Protein AF-A0A8J8AQ14-F1 (afdb_monomer_lite)

pLDDT: mean 89.47, std 11.89, range [45.12, 98.75]

Structure (mmCIF, N/CA/C/O backbone):
data_AF-A0A8J8AQ14-F1
#
_entry.id   AF-A0A8J8AQ14-F1
#
loop_
_atom_site.group_PDB
_atom_site.id
_atom_site.type_symbol
_atom_site.label_atom_id
_atom_site.label_alt_id
_atom_site.label_comp_id
_atom_site.label_asym_id
_atom_site.label_entity_id
_atom_site.label_seq_id
_atom_site.pdbx_PDB_ins_code
_atom_site.Cartn_x
_atom_site.Cartn_y
_atom_site.Cartn_z
_atom_site.occupancy
_atom_site.B_iso_or_equiv
_atom_site.auth_seq_id
_atom_site.auth_comp_id
_atom_site.auth_asym_id
_atom_site.auth_atom_id
_atom_site.pdbx_PDB_model_num
ATOM 1 N N . MET A 1 1 ? -16.140 -6.101 36.632 1.00 45.12 1 MET A N 1
ATOM 2 C CA . MET A 1 1 ? -16.481 -5.949 35.201 1.00 45.12 1 MET A CA 1
ATOM 3 C C . MET A 1 1 ? -15.701 -4.763 34.671 1.00 45.12 1 MET A C 1
ATOM 5 O O . MET A 1 1 ? -15.797 -3.700 35.261 1.00 45.12 1 MET A O 1
ATOM 9 N N . SER A 1 2 ? -14.885 -4.950 33.636 1.00 51.09 2 SER A N 1
ATOM 10 C CA . SER A 1 2 ? -14.209 -3.845 32.947 1.00 51.09 2 SER A CA 1
ATOM 11 C C . SER A 1 2 ? -15.046 -3.469 31.730 1.00 51.09 2 SER A C 1
ATOM 13 O O . SER A 1 2 ? -15.459 -4.352 30.987 1.00 51.09 2 SER A O 1
ATOM 15 N N . ILE A 1 3 ? -15.298 -2.176 31.529 1.00 56.84 3 ILE A N 1
ATOM 16 C CA . ILE A 1 3 ? -16.004 -1.669 30.340 1.00 56.84 3 ILE A CA 1
ATOM 17 C C . ILE A 1 3 ? -15.133 -1.810 29.082 1.00 56.84 3 ILE A C 1
ATOM 19 O O . ILE A 1 3 ? -15.653 -1.772 27.972 1.00 56.84 3 ILE A O 1
ATOM 23 N N . GLY A 1 4 ? -13.814 -1.971 29.235 1.00 58.41 4 GLY A N 1
ATOM 24 C CA . GLY A 1 4 ? -12.870 -1.989 28.116 1.00 58.41 4 GLY A CA 1
ATOM 25 C C . GLY A 1 4 ? -12.653 -0.625 27.452 1.00 58.41 4 GLY A C 1
ATOM 26 O O . GLY A 1 4 ? -11.862 -0.542 26.527 1.00 58.41 4 GLY A O 1
ATOM 27 N N . VAL A 1 5 ? -13.304 0.444 27.924 1.00 58.44 5 VAL A N 1
ATOM 28 C CA . VAL A 1 5 ? -13.091 1.820 27.445 1.00 58.44 5 VAL A CA 1
ATOM 29 C C . VAL A 1 5 ? -11.833 2.394 28.080 1.00 58.44 5 VAL A C 1
ATOM 31 O O . VAL A 1 5 ? -11.725 2.469 29.300 1.00 58.44 5 VAL A O 1
ATOM 34 N N . HIS A 1 6 ? -10.890 2.850 27.272 1.00 65.31 6 HIS A N 1
ATOM 35 C CA . HIS A 1 6 ? -9.711 3.557 27.746 1.00 65.31 6 HIS A CA 1
ATOM 36 C C . HIS A 1 6 ? -9.982 5.057 27.698 1.00 65.31 6 HIS A C 1
ATOM 38 O O . HIS A 1 6 ? -10.139 5.630 26.624 1.00 65.31 6 HIS A O 1
ATOM 44 N N . ILE A 1 7 ? -10.019 5.721 28.853 1.00 59.62 7 ILE A N 1
ATOM 45 C CA . ILE A 1 7 ? -10.000 7.186 28.869 1.00 59.62 7 ILE A CA 1
ATOM 46 C C . ILE A 1 7 ? -8.601 7.601 28.415 1.00 59.62 7 ILE A C 1
ATOM 48 O O . ILE A 1 7 ? -7.623 7.419 29.145 1.00 59.62 7 ILE A O 1
ATOM 52 N N . LEU A 1 8 ? -8.496 8.120 27.193 1.00 57.53 8 LEU A N 1
ATOM 53 C CA . LEU A 1 8 ? -7.252 8.693 26.709 1.00 57.53 8 LEU A CA 1
ATOM 54 C C . LEU A 1 8 ? -7.074 9.997 27.478 1.00 57.53 8 LEU A C 1
ATOM 56 O O . LEU A 1 8 ? -7.880 10.915 27.383 1.00 57.53 8 LEU A O 1
ATOM 60 N N . SER A 1 9 ? -6.028 10.076 28.291 1.00 53.56 9 SER A N 1
ATOM 61 C CA . SER A 1 9 ? -5.809 11.137 29.281 1.00 53.56 9 SER A CA 1
ATOM 62 C C . SER A 1 9 ? -5.614 12.550 28.705 1.00 53.56 9 SER A C 1
ATOM 64 O O . SER A 1 9 ? -5.179 13.446 29.426 1.00 53.56 9 SER A O 1
ATOM 66 N N . LYS A 1 10 ? -5.904 12.777 27.419 1.00 56.78 10 LYS A N 1
ATOM 67 C CA . LYS A 1 10 ? -5.762 14.070 26.761 1.00 56.78 10 LYS A CA 1
ATOM 68 C C . LYS A 1 10 ? -7.047 14.880 26.925 1.00 56.78 10 LYS A C 1
ATOM 70 O O . LYS A 1 10 ? -8.073 14.604 26.311 1.00 56.78 10 LYS A O 1
ATOM 75 N N . GLN A 1 11 ? -6.961 15.872 27.800 1.00 67.12 11 GLN A N 1
ATOM 76 C CA . GLN A 1 11 ? -7.970 16.905 27.980 1.00 67.12 11 GLN A CA 1
ATOM 77 C C . GLN A 1 11 ? -8.046 17.773 26.713 1.00 67.12 11 GLN A C 1
ATOM 79 O O . GLN A 1 11 ? -7.008 18.211 26.215 1.00 67.12 11 GLN A O 1
ATOM 84 N N . ILE A 1 12 ? -9.253 17.988 26.180 1.00 73.94 12 ILE A N 1
ATOM 85 C CA . ILE A 1 12 ? -9.471 18.840 24.996 1.00 73.94 12 ILE A CA 1
ATOM 86 C C . ILE A 1 12 ? -9.561 20.305 25.435 1.00 73.94 12 ILE A C 1
ATOM 88 O O . ILE A 1 12 ? -8.955 21.182 24.826 1.00 73.94 12 ILE A O 1
ATOM 92 N N . ASN A 1 13 ? -10.287 20.556 26.524 1.00 75.88 13 ASN A N 1
ATOM 93 C CA . ASN A 1 13 ? -10.450 21.854 27.179 1.00 75.88 13 ASN A CA 1
ATOM 94 C C . ASN A 1 13 ? -10.869 21.645 28.650 1.00 75.88 13 ASN A C 1
ATOM 96 O O . ASN A 1 13 ? -10.884 20.516 29.138 1.00 75.88 13 ASN A O 1
ATOM 100 N N . GLU A 1 14 ? -11.196 22.709 29.390 1.00 72.69 14 GLU A N 1
ATOM 101 C CA . GLU A 1 14 ? -11.469 22.641 30.838 1.00 72.69 14 GLU A CA 1
ATOM 102 C C . GLU A 1 14 ? -12.525 21.598 31.258 1.00 72.69 14 GLU A C 1
ATOM 104 O O . GLU A 1 14 ? -12.417 21.061 32.362 1.00 72.69 14 GLU A O 1
ATOM 109 N N . ASN A 1 15 ? -13.485 21.252 30.389 1.00 81.88 15 ASN A N 1
ATOM 110 C CA . ASN A 1 15 ? -14.617 20.387 30.740 1.00 81.88 15 ASN A CA 1
ATOM 111 C C . ASN A 1 15 ? -14.756 19.107 29.902 1.00 81.88 15 ASN A C 1
ATOM 113 O O . ASN A 1 15 ? -15.567 18.257 30.274 1.00 81.88 15 ASN A O 1
ATOM 117 N N . GLU A 1 16 ? -13.972 18.942 28.835 1.00 87.44 16 GLU A N 1
ATOM 118 C CA . GLU A 1 16 ? -14.091 17.824 27.893 1.00 87.44 16 GLU A CA 1
ATOM 119 C C . GLU A 1 16 ? -12.837 16.943 27.849 1.00 87.44 16 GLU A C 1
ATOM 121 O O . GLU A 1 16 ? -11.689 17.407 27.841 1.00 87.44 16 GLU A O 1
ATOM 126 N N . TYR A 1 17 ? -13.073 15.638 27.766 1.00 87.31 17 TYR A N 1
ATOM 127 C CA . TYR A 1 17 ? -12.063 14.591 27.728 1.00 87.31 17 TYR A CA 1
ATOM 128 C C . TYR A 1 17 ? -12.336 13.628 26.576 1.00 87.31 17 TYR A C 1
ATOM 130 O O . TYR A 1 17 ? -13.480 13.438 26.169 1.00 87.31 17 TYR A O 1
ATOM 138 N N . ILE A 1 18 ? -11.280 12.979 26.087 1.00 85.94 18 ILE A N 1
ATOM 139 C CA . ILE A 1 18 ? -11.393 11.928 25.076 1.00 85.94 18 ILE A CA 1
ATOM 140 C C . ILE A 1 18 ? -11.438 10.564 25.765 1.00 85.94 18 ILE A C 1
ATOM 142 O O . ILE A 1 18 ? -10.547 10.212 26.537 1.00 85.94 18 ILE A O 1
ATOM 146 N N . ALA A 1 19 ? -12.439 9.753 25.446 1.00 86.12 19 ALA A N 1
ATOM 147 C CA . ALA A 1 19 ? -12.439 8.329 25.753 1.00 86.12 19 ALA A CA 1
ATOM 148 C C . ALA A 1 19 ? -12.430 7.513 24.460 1.00 86.12 19 ALA A C 1
ATOM 150 O O . ALA A 1 19 ? -13.034 7.891 23.463 1.00 86.12 19 ALA A O 1
ATOM 151 N N . PHE A 1 20 ? -11.713 6.399 24.467 1.00 84.88 20 PHE A N 1
ATOM 152 C CA . PHE A 1 20 ? -11.573 5.509 23.328 1.00 84.88 20 PHE A CA 1
ATOM 153 C C . PHE A 1 20 ? -12.047 4.115 23.706 1.00 84.88 20 PHE A C 1
ATOM 155 O O . PHE A 1 20 ? -11.537 3.505 24.647 1.00 84.88 20 PHE A O 1
ATOM 162 N N . ASP A 1 21 ? -13.017 3.602 22.959 1.00 84.56 21 ASP A N 1
ATOM 163 C CA . ASP A 1 21 ? -13.415 2.207 23.046 1.00 84.56 21 ASP A CA 1
ATOM 164 C C . ASP A 1 21 ? -12.693 1.395 21.959 1.00 84.56 21 ASP A C 1
ATOM 166 O O . ASP A 1 21 ? -13.053 1.496 20.784 1.00 84.56 21 ASP A O 1
ATOM 170 N N . PRO A 1 22 ? -11.702 0.558 22.311 1.00 77.62 22 PRO A N 1
ATOM 171 C CA . PRO A 1 22 ? -10.935 -0.219 21.343 1.00 77.62 22 PRO A CA 1
ATOM 172 C C . PRO A 1 22 ? -11.797 -1.257 20.622 1.00 77.62 22 PRO A C 1
ATOM 174 O O . PRO A 1 22 ? -11.471 -1.647 19.505 1.00 77.62 22 PRO A O 1
ATOM 177 N N . MET A 1 23 ? -12.902 -1.693 21.235 1.00 78.31 23 MET A N 1
ATOM 178 C CA . MET A 1 23 ? -13.769 -2.722 20.664 1.00 78.31 23 MET A CA 1
ATOM 179 C C . MET A 1 23 ? -14.648 -2.184 19.546 1.00 78.31 23 MET A C 1
ATOM 181 O O . MET A 1 23 ? -14.767 -2.826 18.507 1.00 78.31 23 MET A O 1
ATOM 185 N N . SER A 1 24 ? -15.210 -0.990 19.721 1.00 80.69 24 SER A N 1
ATOM 186 C CA . SER A 1 24 ? -15.939 -0.315 18.648 1.00 80.69 24 SER A CA 1
ATOM 187 C C . SER A 1 24 ? -15.066 0.585 17.769 1.00 80.69 24 SER A C 1
ATOM 189 O O . SER A 1 24 ? -15.575 1.184 16.826 1.00 80.69 24 SER A O 1
ATOM 191 N N . LYS A 1 25 ? -13.776 0.752 18.094 1.00 81.00 25 LYS A N 1
ATOM 192 C CA . LYS A 1 25 ? -12.899 1.794 17.524 1.00 81.00 25 LYS A CA 1
ATOM 193 C C . LYS A 1 25 ? -13.506 3.207 17.644 1.00 81.00 25 LYS A C 1
ATOM 195 O O . LYS A 1 25 ? -13.159 4.099 16.873 1.00 81.00 25 LYS A O 1
ATOM 200 N N . THR A 1 26 ? -14.413 3.417 18.601 1.00 83.00 26 THR A N 1
ATOM 201 C CA . THR A 1 26 ? -15.144 4.679 18.762 1.00 83.00 26 THR A CA 1
ATOM 202 C C . THR A 1 26 ? -14.370 5.633 19.654 1.00 83.00 26 THR A C 1
ATOM 204 O O . THR A 1 26 ? -13.883 5.258 20.722 1.00 83.00 26 THR A O 1
ATOM 207 N N . VAL A 1 27 ? -14.307 6.891 19.224 1.00 86.62 27 VAL A N 1
ATOM 208 C CA . VAL A 1 27 ? -13.841 8.009 20.041 1.00 86.62 27 VAL A CA 1
ATOM 209 C C . VAL A 1 27 ? -15.061 8.741 20.594 1.00 86.62 27 VAL A C 1
ATOM 211 O O . VAL A 1 27 ? -15.941 9.154 19.843 1.00 86.62 27 VAL A O 1
ATOM 214 N N . LEU A 1 28 ? -15.104 8.887 21.912 1.00 87.06 28 LEU A N 1
ATOM 215 C CA . LEU A 1 28 ? -16.110 9.625 22.660 1.00 87.06 28 LEU A CA 1
ATOM 216 C C . LEU A 1 28 ? -15.500 10.936 23.154 1.00 87.06 28 LEU A C 1
ATOM 218 O O . LEU A 1 28 ? -14.390 10.943 23.692 1.00 87.06 28 LEU A O 1
ATOM 222 N N . ILE A 1 29 ? -16.256 12.021 23.033 1.00 89.00 29 ILE A N 1
ATOM 223 C CA . ILE A 1 29 ? -16.007 13.243 23.797 1.00 89.00 29 ILE A CA 1
ATOM 224 C C . ILE A 1 29 ? -16.923 13.169 25.012 1.00 89.00 29 ILE A C 1
ATOM 226 O O . ILE A 1 29 ? -18.137 13.079 24.855 1.00 89.00 29 ILE A O 1
ATOM 230 N N . ILE A 1 30 ? -16.332 13.151 26.203 1.00 89.69 30 ILE A N 1
ATOM 231 C CA . ILE A 1 30 ? -17.052 13.024 27.470 1.00 89.69 30 ILE A CA 1
ATOM 232 C C . ILE A 1 30 ? -16.777 14.226 28.363 1.00 89.69 30 ILE A C 1
ATOM 234 O O . ILE A 1 30 ? -15.677 14.786 28.365 1.00 89.69 30 ILE A O 1
ATOM 238 N N . ASN A 1 31 ? -17.755 14.605 29.172 1.00 91.44 31 ASN A N 1
ATOM 239 C CA . ASN A 1 31 ? -17.593 15.665 30.155 1.00 91.44 31 ASN A CA 1
ATOM 240 C C . ASN A 1 31 ? -16.921 15.155 31.448 1.00 91.44 31 ASN A C 1
ATOM 242 O O . ASN A 1 31 ? -16.684 13.961 31.660 1.00 91.44 31 ASN A O 1
ATOM 246 N N . ARG A 1 32 ? -16.613 16.081 32.363 1.00 89.19 32 ARG A N 1
ATOM 247 C CA . ARG A 1 32 ? -15.989 15.764 33.660 1.00 89.19 32 ARG A CA 1
ATOM 248 C C . ARG A 1 32 ? -16.808 14.802 34.529 1.00 89.19 32 ARG A C 1
ATOM 250 O O . ARG A 1 32 ? -16.219 13.997 35.252 1.00 89.19 32 ARG A O 1
ATOM 257 N N . GLN A 1 33 ? -18.136 14.890 34.495 1.00 91.31 33 GLN A N 1
ATOM 258 C CA . GLN A 1 33 ? -19.009 14.012 35.274 1.00 91.31 33 GLN A CA 1
ATOM 259 C C . GLN A 1 33 ? -18.946 12.580 34.735 1.00 91.31 33 GLN A C 1
ATOM 261 O O . GLN A 1 33 ? -18.684 11.654 35.499 1.00 91.31 33 GLN A O 1
ATOM 266 N N . GLU A 1 34 ? -19.098 12.408 33.426 1.00 91.50 34 GLU A N 1
ATOM 267 C CA . GLU A 1 34 ? -19.013 11.117 32.737 1.00 91.50 34 GLU A CA 1
ATOM 268 C C . GLU A 1 34 ? -17.647 10.461 32.946 1.00 91.50 34 GLU A C 1
ATOM 270 O O . GLU A 1 34 ? -17.574 9.284 33.301 1.00 91.50 34 GLU A O 1
ATOM 275 N N . LYS A 1 35 ? -16.560 11.239 32.846 1.00 89.81 35 LYS A N 1
ATOM 276 C CA . LYS A 1 35 ? -15.205 10.772 33.166 1.00 89.81 35 LYS A CA 1
ATOM 277 C C . LYS A 1 35 ? -15.127 10.179 34.573 1.00 89.81 35 LYS A C 1
ATOM 279 O O . LYS A 1 35 ? -14.656 9.056 34.743 1.00 89.81 35 LYS A O 1
ATOM 284 N N . ASN A 1 36 ? -15.597 10.915 35.582 1.00 90.38 36 ASN A N 1
ATOM 285 C CA . ASN A 1 36 ? -15.557 10.459 36.972 1.00 90.38 36 ASN A CA 1
ATOM 286 C C . ASN A 1 36 ? -16.379 9.178 37.177 1.00 90.38 36 ASN A C 1
ATOM 288 O O . ASN A 1 36 ? -15.960 8.296 37.926 1.00 90.38 36 ASN A O 1
ATOM 292 N N . ILE A 1 37 ? -17.534 9.067 36.515 1.00 92.38 37 ILE A N 1
ATOM 293 C CA . ILE A 1 37 ? -18.401 7.885 36.582 1.00 92.38 37 ILE A CA 1
ATOM 294 C C . ILE A 1 37 ? -17.695 6.666 35.977 1.00 92.38 37 ILE A C 1
ATOM 296 O O . ILE A 1 37 ? -17.640 5.615 36.619 1.00 92.38 37 ILE A O 1
ATOM 300 N N . ILE A 1 38 ? -17.102 6.809 34.786 1.00 88.88 38 ILE A N 1
ATOM 301 C CA . ILE A 1 38 ? -16.351 5.733 34.124 1.00 88.88 38 ILE A CA 1
ATOM 302 C C . ILE A 1 38 ? -15.169 5.294 34.999 1.00 88.88 38 ILE A C 1
ATOM 304 O O . ILE A 1 38 ? -14.992 4.097 35.231 1.00 88.88 38 ILE A O 1
ATOM 308 N N . GLU A 1 39 ? -14.391 6.232 35.549 1.00 88.81 39 GLU A N 1
ATOM 309 C CA . GLU A 1 39 ? -13.260 5.906 36.427 1.00 88.81 39 GLU A CA 1
ATOM 310 C C . GLU A 1 39 ? -13.696 5.184 37.708 1.00 88.81 39 GLU A C 1
ATOM 312 O O . GLU A 1 39 ? -13.049 4.216 38.118 1.00 88.81 39 GLU A O 1
ATOM 317 N N . LYS A 1 40 ? -14.785 5.632 38.349 1.00 91.00 40 LYS A N 1
ATOM 318 C CA . LYS A 1 40 ? -15.358 4.957 39.522 1.00 91.00 40 LYS A CA 1
ATOM 319 C C . LYS A 1 40 ? -15.743 3.523 39.180 1.00 91.00 40 LYS A C 1
ATOM 321 O O . LYS A 1 40 ? -15.334 2.609 39.894 1.00 91.00 40 LYS A O 1
ATOM 326 N N . PHE A 1 41 ? -16.463 3.321 38.077 1.00 88.19 41 PHE A N 1
ATOM 327 C CA . PHE A 1 41 ? -16.878 1.991 37.641 1.00 88.19 41 PHE A CA 1
ATOM 328 C C . PHE A 1 41 ? -15.678 1.071 37.386 1.00 88.19 41 PHE A C 1
ATOM 330 O O . PHE A 1 41 ? -15.647 -0.059 37.871 1.00 88.19 41 PHE A O 1
ATOM 337 N N . GLN A 1 42 ? -14.657 1.562 36.678 1.00 84.31 42 GLN A N 1
ATOM 338 C CA . GLN A 1 42 ? -13.440 0.800 36.378 1.00 84.31 42 GLN A CA 1
ATOM 339 C C . GLN A 1 42 ? -12.651 0.415 37.632 1.00 84.31 42 GLN A C 1
ATOM 341 O O . GLN A 1 42 ? -12.077 -0.671 37.685 1.00 84.31 42 GLN A O 1
ATOM 346 N N . LYS A 1 43 ? -12.656 1.279 38.652 1.00 87.88 43 LYS A N 1
ATOM 347 C CA . LYS A 1 43 ? -12.047 1.027 39.967 1.00 87.88 43 LYS A CA 1
ATOM 348 C C . LYS A 1 43 ? -12.931 0.174 40.890 1.00 87.88 43 LYS A C 1
ATOM 350 O O . LYS A 1 43 ? -12.519 -0.114 42.009 1.00 87.88 43 LYS A O 1
ATOM 355 N N . GLY A 1 44 ? -14.132 -0.219 40.454 1.00 87.75 44 GLY A N 1
ATOM 356 C CA . GLY A 1 44 ? -15.091 -0.970 41.270 1.00 87.75 44 GLY A CA 1
ATOM 357 C C . GLY A 1 44 ? -15.696 -0.162 42.423 1.00 87.75 44 GLY A C 1
ATOM 358 O O . GLY A 1 44 ? -16.168 -0.746 43.396 1.00 87.75 44 GLY A O 1
ATOM 359 N N . LEU A 1 45 ? -15.662 1.171 42.344 1.00 90.50 45 LEU A N 1
ATOM 360 C CA . LEU A 1 45 ? -16.244 2.058 43.348 1.00 90.50 45 LEU A CA 1
ATOM 361 C C . LEU A 1 45 ? -17.771 2.143 43.182 1.00 90.50 45 LEU A C 1
ATOM 363 O O . LEU A 1 45 ? -18.272 2.069 42.056 1.00 90.50 45 LEU A O 1
ATOM 367 N N . PRO A 1 46 ? -18.525 2.324 44.282 1.00 91.44 46 PRO A N 1
ATOM 368 C CA . PRO A 1 46 ? -19.975 2.432 44.220 1.00 91.44 46 PRO A CA 1
ATOM 369 C C . PRO A 1 46 ? -20.409 3.681 43.445 1.00 91.44 46 PRO A C 1
ATOM 371 O O . PRO A 1 46 ? -19.837 4.764 43.599 1.00 91.44 46 PRO A O 1
ATOM 374 N N . LEU A 1 47 ? -21.455 3.507 42.640 1.00 92.44 47 LEU A N 1
ATOM 375 C CA . LEU A 1 47 ? -22.129 4.564 41.894 1.00 92.44 47 LEU A CA 1
ATOM 376 C C . LEU A 1 47 ? -23.500 4.841 42.511 1.00 92.44 47 LEU A C 1
ATOM 378 O O . LEU A 1 47 ? -24.186 3.907 42.942 1.00 92.44 47 LEU A O 1
ATOM 382 N N . SER A 1 48 ? -23.915 6.106 42.521 1.00 95.06 48 SER A N 1
ATOM 383 C CA . SER A 1 48 ? -25.297 6.480 42.829 1.00 95.06 48 SER A CA 1
ATOM 384 C C . SER A 1 48 ? -26.263 5.959 41.755 1.00 95.06 48 SER A C 1
ATOM 386 O O . SER A 1 48 ? -25.851 5.593 40.654 1.00 95.06 48 SER A O 1
ATOM 388 N N . GLU A 1 49 ? -27.567 5.961 42.040 1.00 93.25 49 GLU A N 1
ATOM 389 C CA . GLU A 1 49 ? -28.572 5.576 41.038 1.00 93.25 49 GLU A CA 1
ATOM 390 C C . GLU A 1 49 ? -28.510 6.458 39.784 1.00 93.25 49 GLU A C 1
ATOM 392 O O . GLU A 1 49 ? -28.525 5.937 38.673 1.00 93.25 49 GLU A O 1
ATOM 397 N N . SER A 1 50 ? -28.341 7.776 39.933 1.00 92.56 50 SER A N 1
ATOM 398 C CA . SER A 1 50 ? -28.198 8.682 38.785 1.00 92.56 50 SER A CA 1
ATOM 399 C C . SER A 1 50 ? -26.922 8.425 37.980 1.00 92.56 50 SER A C 1
ATOM 401 O O . SER A 1 50 ? -26.955 8.462 36.753 1.00 92.56 50 SER A O 1
ATOM 403 N N . GLU A 1 51 ? -25.807 8.109 38.645 1.00 93.50 51 GLU A N 1
ATOM 404 C CA . GLU A 1 51 ? -24.552 7.752 37.976 1.00 93.50 51 GLU A CA 1
ATOM 405 C C . GLU A 1 51 ? -24.678 6.435 37.192 1.00 93.50 51 GLU A C 1
ATOM 407 O O . GLU A 1 51 ? -24.094 6.309 36.116 1.00 93.50 51 GLU A O 1
ATOM 412 N N . LYS A 1 52 ? -25.469 5.471 37.684 1.00 91.69 52 LYS A N 1
ATOM 413 C CA . LYS A 1 52 ? -25.741 4.215 36.968 1.00 91.69 52 LYS A CA 1
ATOM 414 C C . LYS A 1 52 ? -26.533 4.435 35.680 1.00 91.69 52 LYS A C 1
ATOM 416 O O . LYS A 1 52 ? -26.226 3.768 34.698 1.00 91.69 52 LYS A O 1
ATOM 421 N N . TYR A 1 53 ? -27.508 5.349 35.663 1.00 93.31 53 TYR A N 1
ATOM 422 C CA . TYR A 1 53 ? -28.249 5.682 34.436 1.00 93.31 53 TYR A CA 1
ATOM 423 C C . TYR A 1 53 ? -27.329 6.283 33.372 1.00 93.31 53 TYR A C 1
ATOM 425 O O . TYR A 1 53 ? -27.289 5.780 32.257 1.00 93.31 53 TYR A O 1
ATOM 433 N N . ILE A 1 54 ? -26.509 7.270 33.749 1.00 92.19 54 ILE A N 1
ATOM 434 C CA . ILE A 1 54 ? -25.541 7.892 32.830 1.00 92.19 54 ILE A CA 1
ATOM 435 C C . ILE A 1 54 ? -24.562 6.845 32.289 1.00 92.19 54 ILE A C 1
ATOM 437 O O . ILE A 1 54 ? -24.277 6.801 31.095 1.00 92.19 54 ILE A O 1
ATOM 441 N N . LEU A 1 55 ? -24.054 5.969 33.163 1.00 90.50 55 LEU A N 1
ATOM 442 C CA . LEU A 1 55 ? -23.164 4.898 32.736 1.00 90.50 55 LEU A CA 1
ATOM 443 C C . LEU A 1 55 ? -23.849 3.940 31.757 1.00 90.50 55 LEU A C 1
ATOM 445 O O . LEU A 1 55 ? -23.221 3.503 30.795 1.00 90.50 55 LEU A O 1
ATOM 449 N N . LYS A 1 56 ? -25.114 3.599 32.013 1.00 90.44 56 LYS A N 1
ATOM 450 C CA . LYS A 1 56 ? -25.896 2.722 31.148 1.00 90.44 56 LYS A CA 1
ATOM 451 C C . LYS A 1 56 ? -26.053 3.326 29.754 1.00 90.44 56 LYS A C 1
ATOM 453 O O . LYS A 1 56 ? -25.777 2.625 28.793 1.00 90.44 56 LYS A O 1
ATOM 458 N N . ASP A 1 57 ? -26.383 4.610 29.643 1.00 91.31 57 ASP A N 1
ATOM 459 C CA . ASP A 1 57 ? -26.536 5.278 28.343 1.00 91.31 57 ASP A CA 1
ATOM 460 C C . ASP A 1 57 ? -25.235 5.228 27.521 1.00 91.31 57 ASP A C 1
ATOM 462 O O . ASP A 1 57 ? -25.248 4.921 26.327 1.00 91.31 57 ASP A O 1
ATOM 466 N N . ILE A 1 58 ? -24.085 5.443 28.174 1.00 88.38 58 ILE A N 1
ATOM 467 C CA . ILE A 1 58 ? -22.763 5.311 27.541 1.00 88.38 58 ILE A CA 1
ATOM 468 C C . ILE A 1 58 ? -22.519 3.866 27.078 1.00 88.38 58 ILE A C 1
ATOM 470 O O . ILE A 1 58 ? -21.984 3.642 25.991 1.00 88.38 58 ILE A O 1
ATOM 474 N N . LEU A 1 59 ? -22.886 2.875 27.894 1.00 86.75 59 LEU A N 1
ATOM 475 C CA . LEU A 1 59 ? -22.697 1.459 27.572 1.00 86.75 59 LEU A CA 1
ATOM 476 C C . LEU A 1 59 ? -23.608 0.980 26.448 1.00 86.75 59 LEU A C 1
ATOM 478 O O . LEU A 1 59 ? -23.145 0.220 25.599 1.00 86.75 59 LEU A O 1
ATOM 482 N N . ASP A 1 60 ? -24.859 1.423 26.427 1.00 89.06 60 ASP A N 1
ATOM 483 C CA . ASP A 1 60 ? -25.826 1.077 25.390 1.00 89.06 60 ASP A CA 1
ATOM 484 C C . ASP A 1 60 ? -25.356 1.652 24.042 1.00 89.06 60 ASP A C 1
ATOM 486 O O . ASP A 1 60 ? -25.246 0.908 23.065 1.00 89.06 60 ASP A O 1
ATOM 490 N N . PHE A 1 61 ? -24.920 2.920 24.016 1.00 88.38 61 PHE A N 1
ATOM 491 C CA . PHE A 1 61 ? -24.307 3.536 22.833 1.00 88.38 61 PHE A CA 1
ATOM 492 C C . PHE A 1 61 ? -23.078 2.758 22.340 1.00 88.38 61 PHE A C 1
ATOM 494 O O . PHE A 1 61 ? -22.947 2.460 21.153 1.00 88.38 61 PHE A O 1
ATOM 501 N N . LEU A 1 62 ? -22.159 2.404 23.242 1.00 85.75 62 LEU A N 1
ATOM 502 C CA . LEU A 1 62 ? -20.968 1.641 22.869 1.00 85.75 62 LEU A CA 1
ATOM 503 C C . LEU A 1 62 ? -21.304 0.232 22.390 1.00 85.75 62 LEU A C 1
ATOM 505 O O . LEU A 1 62 ? -20.644 -0.266 21.484 1.00 85.75 62 LEU A O 1
ATOM 509 N N . THR A 1 63 ? -22.311 -0.413 22.974 1.00 85.56 63 THR A N 1
ATOM 510 C CA . THR A 1 63 ? -22.763 -1.746 22.561 1.00 85.56 63 THR A CA 1
ATOM 511 C C . THR A 1 63 ? -23.285 -1.706 21.132 1.00 85.56 63 THR A C 1
ATOM 513 O O . THR A 1 63 ? -22.802 -2.468 20.298 1.00 85.56 63 THR A O 1
ATOM 516 N N . GLU A 1 64 ? -24.143 -0.737 20.809 1.00 86.06 64 GLU A N 1
ATOM 517 C CA . GLU A 1 64 ? -24.616 -0.508 19.442 1.00 86.06 64 GLU A CA 1
ATOM 518 C C . GLU A 1 64 ? -23.443 -0.267 18.474 1.00 86.06 64 GLU A C 1
ATOM 520 O O . GLU A 1 64 ? -23.385 -0.832 17.380 1.00 86.06 64 GLU A O 1
ATOM 525 N N . LYS A 1 65 ? -22.449 0.542 18.866 1.00 83.88 65 LYS A N 1
ATOM 526 C CA . LYS A 1 65 ? -21.256 0.768 18.035 1.00 83.88 65 LYS A CA 1
ATOM 527 C C . LYS A 1 65 ? -20.424 -0.496 17.847 1.00 83.88 65 LYS A C 1
ATOM 529 O O . LYS A 1 65 ? -19.950 -0.726 16.741 1.00 83.88 65 LYS A O 1
ATOM 534 N N . ARG A 1 66 ? -20.249 -1.316 18.885 1.00 84.19 66 ARG A N 1
ATOM 535 C CA . ARG A 1 66 ? -19.518 -2.594 18.816 1.00 84.19 66 ARG A CA 1
ATOM 536 C C . ARG A 1 66 ? -20.211 -3.590 17.894 1.00 84.19 66 ARG A C 1
ATOM 538 O O . ARG A 1 66 ? -19.526 -4.288 17.157 1.00 84.19 66 ARG A O 1
ATOM 545 N N . GLU A 1 67 ? -21.539 -3.632 17.907 1.00 81.62 67 GLU A N 1
ATOM 546 C CA . GLU A 1 67 ? -22.331 -4.460 16.989 1.00 81.62 67 GLU A CA 1
ATOM 547 C C . GLU A 1 67 ? -22.208 -3.988 15.535 1.00 81.62 67 GLU A C 1
ATOM 549 O O . GLU A 1 67 ? -22.166 -4.810 14.621 1.00 81.62 67 GLU A O 1
ATOM 554 N N . ASN A 1 68 ? -22.085 -2.673 15.332 1.00 72.25 68 ASN A N 1
ATOM 555 C CA . ASN A 1 68 ? -21.923 -2.049 14.020 1.00 72.25 68 ASN A CA 1
ATOM 556 C C . ASN A 1 68 ? -20.483 -2.036 13.494 1.00 72.25 68 ASN A C 1
ATOM 558 O O . ASN A 1 68 ? -20.277 -1.733 12.315 1.00 72.25 68 ASN A O 1
ATOM 562 N N . VAL A 1 69 ? -19.472 -2.343 14.317 1.00 69.31 69 VAL A N 1
ATOM 563 C CA . VAL A 1 69 ? -18.126 -2.556 13.785 1.00 69.31 69 VAL A CA 1
ATOM 564 C C . VAL A 1 69 ? -18.209 -3.753 12.866 1.00 69.31 69 VAL A C 1
ATOM 566 O O . VAL A 1 69 ? -18.415 -4.880 13.314 1.00 69.31 69 VAL A O 1
ATOM 569 N N . SER A 1 70 ? -18.044 -3.477 11.567 1.00 55.84 70 SER A N 1
ATOM 570 C CA . SER A 1 70 ? -17.788 -4.492 10.557 1.00 55.84 70 SER A CA 1
ATOM 571 C C . SER A 1 70 ? -16.813 -5.477 11.172 1.00 55.84 70 SER A C 1
ATOM 573 O O . SER A 1 70 ? -15.679 -5.109 11.500 1.00 55.84 70 SER A O 1
ATOM 575 N N . LYS A 1 71 ? -17.285 -6.706 11.407 1.00 57.62 71 LYS A N 1
ATOM 576 C CA . LYS A 1 71 ? -16.404 -7.820 11.711 1.00 57.62 71 LYS A CA 1
ATOM 577 C C . LYS A 1 71 ? -15.453 -7.829 10.528 1.00 57.62 71 LYS A C 1
ATOM 579 O O . LYS A 1 71 ? -15.841 -8.282 9.458 1.00 57.62 71 LYS A O 1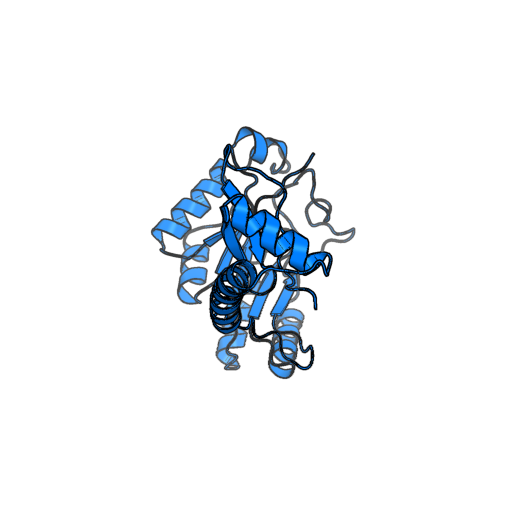
ATOM 584 N N . GLN A 1 72 ? -14.255 -7.262 10.676 1.00 53.06 72 GLN A N 1
ATOM 585 C CA . GLN A 1 72 ? -13.161 -7.586 9.780 1.00 53.06 72 GLN A CA 1
ATOM 586 C C . GLN A 1 72 ? -13.100 -9.100 9.876 1.00 53.06 72 GLN A C 1
ATOM 588 O O . GLN A 1 72 ? -12.770 -9.635 10.935 1.00 53.06 72 GLN A O 1
ATOM 593 N N . GLN A 1 73 ? -13.619 -9.761 8.842 1.00 57.91 73 GLN A N 1
ATOM 594 C CA . GLN A 1 73 ? -13.789 -11.201 8.802 1.00 57.91 73 GLN A CA 1
ATOM 595 C C . GLN A 1 73 ? -12.397 -11.773 8.592 1.00 57.91 73 GLN A C 1
ATOM 597 O O . GLN A 1 73 ? -12.020 -12.196 7.507 1.00 57.91 73 GLN A O 1
ATOM 602 N N . PHE A 1 74 ? -11.592 -11.717 9.646 1.00 61.69 74 PHE A N 1
ATOM 603 C CA . PHE A 1 74 ? -10.549 -12.695 9.809 1.00 61.69 74 PHE A CA 1
ATOM 604 C C . PHE A 1 74 ? -11.263 -14.038 9.919 1.00 61.69 74 PHE A C 1
ATOM 606 O O . PHE A 1 74 ? -12.239 -14.146 10.679 1.00 61.69 74 PHE A O 1
ATOM 613 N N . PRO A 1 75 ? -10.846 -15.031 9.130 1.00 67.25 75 PRO A N 1
ATOM 614 C CA . PRO A 1 75 ? -11.424 -16.353 9.216 1.00 67.25 75 PRO A CA 1
ATOM 615 C C . PRO A 1 75 ? -11.372 -16.850 10.672 1.00 67.25 75 PRO A C 1
ATOM 617 O O . PRO A 1 75 ? -10.313 -16.770 11.301 1.00 67.25 75 PRO A O 1
ATOM 620 N N . PRO A 1 76 ? -12.494 -17.316 11.258 1.00 69.12 76 PRO A N 1
ATOM 621 C CA . PRO A 1 76 ? -12.542 -17.732 12.665 1.00 69.12 76 PRO A CA 1
ATOM 622 C C . PRO A 1 76 ? -11.587 -18.882 13.005 1.00 69.12 76 PRO A C 1
ATOM 624 O O . PRO A 1 76 ? -11.243 -19.078 14.168 1.00 69.12 76 PRO A O 1
ATOM 627 N N . ASP A 1 77 ? -11.183 -19.646 11.993 1.00 81.69 77 ASP A N 1
ATOM 628 C CA . ASP A 1 77 ? -10.240 -20.758 12.075 1.00 81.69 77 ASP A CA 1
ATOM 629 C C . ASP A 1 77 ? -8.767 -20.320 11.977 1.00 81.69 77 ASP A C 1
ATOM 631 O O . ASP A 1 77 ? -7.870 -21.155 12.078 1.00 81.69 77 ASP A O 1
ATOM 635 N N . GLY A 1 78 ? -8.507 -19.018 11.807 1.00 80.62 78 GLY A N 1
ATOM 636 C CA . GLY A 1 78 ? -7.165 -18.464 11.649 1.00 80.62 78 GLY A CA 1
ATOM 637 C C . GLY A 1 78 ? -6.542 -18.713 10.275 1.00 80.62 78 GLY A C 1
ATOM 638 O O . GLY A 1 78 ? -5.336 -18.508 10.124 1.00 80.62 78 GLY A O 1
ATOM 639 N N . SER A 1 79 ? -7.322 -19.152 9.280 1.00 84.50 79 SER A N 1
ATOM 640 C CA . SER A 1 79 ? -6.831 -19.270 7.906 1.00 84.50 79 SER A CA 1
ATOM 641 C C . SER A 1 79 ? -6.412 -17.901 7.339 1.00 84.50 79 SER A C 1
ATOM 643 O O . SER A 1 79 ? -6.943 -16.855 7.734 1.00 84.50 79 SER A O 1
ATOM 645 N N . PRO A 1 80 ? -5.402 -17.868 6.450 1.00 89.00 80 PRO A N 1
ATOM 646 C CA . PRO A 1 80 ? -4.945 -16.620 5.858 1.00 89.00 80 PRO A CA 1
ATOM 647 C C . PRO A 1 80 ? -6.016 -16.050 4.922 1.00 89.00 80 PRO A C 1
ATOM 649 O O . PRO A 1 80 ? -6.515 -16.740 4.043 1.00 89.00 80 PRO A O 1
ATOM 652 N N . ASN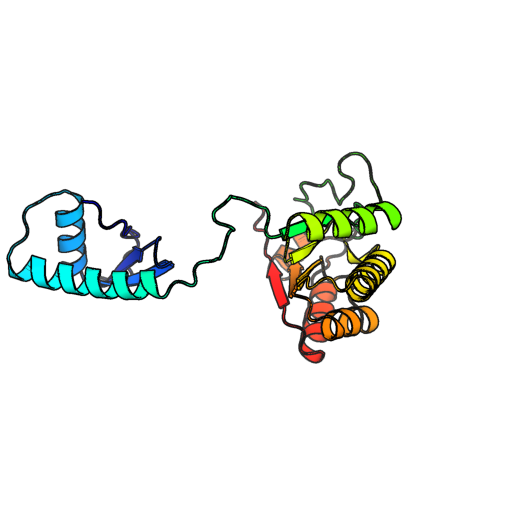 A 1 81 ? -6.327 -14.763 5.064 1.00 90.06 81 ASN A N 1
ATOM 653 C CA . ASN A 1 81 ? -7.230 -14.047 4.154 1.00 90.06 81 ASN A CA 1
ATOM 654 C C . ASN A 1 81 ? -6.491 -13.296 3.032 1.00 90.06 81 ASN A C 1
ATOM 656 O O . ASN A 1 81 ? -7.106 -12.908 2.038 1.00 90.06 81 ASN A O 1
ATOM 660 N N . MET A 1 82 ? -5.178 -13.099 3.184 1.00 94.50 82 MET A N 1
ATOM 661 C CA . MET A 1 82 ? -4.326 -12.372 2.250 1.00 94.50 82 MET A CA 1
ATOM 662 C C . MET A 1 82 ? -2.998 -13.102 2.040 1.00 94.50 82 MET A C 1
ATOM 664 O O . MET A 1 82 ? -2.390 -13.593 2.992 1.00 94.50 82 MET A O 1
ATOM 668 N N . MET A 1 83 ? -2.515 -13.110 0.799 1.00 97.00 83 MET A N 1
ATOM 669 C CA . MET A 1 83 ? -1.160 -13.528 0.450 1.00 97.00 83 MET A CA 1
ATOM 670 C C . MET A 1 83 ? -0.378 -12.345 -0.120 1.00 97.00 83 MET A C 1
ATOM 672 O O . MET A 1 83 ? -0.825 -11.687 -1.057 1.00 97.00 83 MET A O 1
ATOM 676 N N . VAL A 1 84 ? 0.812 -12.096 0.430 1.00 97.62 84 VAL A N 1
ATOM 677 C CA . VAL A 1 84 ? 1.727 -11.057 -0.056 1.00 97.62 84 VAL A CA 1
ATOM 678 C C . VAL A 1 84 ? 2.780 -11.695 -0.959 1.00 97.62 84 VAL A C 1
ATOM 680 O O . VAL A 1 84 ? 3.551 -12.549 -0.520 1.00 97.62 84 VAL A O 1
ATOM 683 N N . LEU A 1 85 ? 2.831 -11.277 -2.222 1.00 97.56 85 LEU A N 1
ATOM 684 C CA . LEU A 1 85 ? 3.772 -11.780 -3.218 1.00 97.56 85 LEU A CA 1
ATOM 685 C C . LEU A 1 85 ? 4.911 -10.785 -3.432 1.00 97.56 85 LEU A C 1
ATOM 687 O O . LEU A 1 85 ? 4.725 -9.719 -4.016 1.00 97.56 85 LEU A O 1
ATOM 691 N N . MET A 1 86 ? 6.118 -11.165 -3.009 1.00 94.75 86 MET A N 1
ATOM 692 C CA . MET A 1 86 ? 7.344 -10.420 -3.304 1.00 94.75 86 MET A CA 1
ATOM 693 C C . MET A 1 86 ? 7.795 -10.698 -4.743 1.00 94.75 86 MET A C 1
ATOM 695 O O . MET A 1 86 ? 8.605 -11.591 -4.993 1.00 94.75 86 MET A O 1
ATOM 699 N N . VAL A 1 87 ? 7.242 -9.963 -5.707 1.00 96.50 87 VAL A N 1
ATOM 700 C CA . VAL A 1 87 ? 7.462 -10.219 -7.145 1.00 96.50 87 VAL A CA 1
ATOM 701 C C . VAL A 1 87 ? 8.834 -9.768 -7.639 1.00 96.50 87 VAL A C 1
ATOM 703 O O . VAL A 1 87 ? 9.355 -10.306 -8.619 1.00 96.50 87 VAL A O 1
ATOM 706 N N . SER A 1 88 ? 9.440 -8.805 -6.949 1.00 92.31 88 SER A N 1
ATOM 707 C CA . SER A 1 88 ? 10.778 -8.302 -7.231 1.00 92.31 88 SER A CA 1
ATOM 708 C C . SER A 1 88 ? 11.429 -7.833 -5.944 1.00 92.31 88 SER A C 1
ATOM 710 O O . SER A 1 88 ? 10.861 -7.030 -5.215 1.00 92.31 88 SER A O 1
ATOM 712 N N . GLN A 1 89 ? 12.637 -8.298 -5.661 1.00 90.94 89 GLN A N 1
ATOM 713 C CA . GLN A 1 89 ? 13.482 -7.698 -4.632 1.00 90.94 89 GLN A CA 1
ATOM 714 C C . GLN A 1 89 ? 14.274 -6.504 -5.194 1.00 90.94 89 GLN A C 1
ATOM 716 O O . GLN A 1 89 ? 14.875 -5.746 -4.452 1.00 90.94 89 GLN A O 1
ATOM 721 N N . LEU A 1 90 ? 14.256 -6.245 -6.501 1.00 90.56 90 LEU A N 1
ATOM 722 C CA . LEU A 1 90 ? 14.890 -5.039 -7.031 1.00 90.56 90 LEU A CA 1
ATOM 723 C C . LEU A 1 90 ? 14.077 -3.796 -6.664 1.00 90.56 90 LEU A C 1
ATOM 725 O O . LEU A 1 90 ? 12.850 -3.832 -6.635 1.00 90.56 90 LEU A O 1
ATOM 729 N N . CYS A 1 91 ? 14.774 -2.692 -6.401 1.00 93.81 91 CYS A N 1
ATOM 730 C CA . CYS A 1 91 ? 14.173 -1.384 -6.184 1.00 93.81 91 CYS A CA 1
ATOM 731 C C . CYS A 1 91 ? 14.974 -0.323 -6.943 1.00 93.81 91 CYS A C 1
ATOM 733 O O . CYS A 1 91 ? 16.207 -0.348 -6.959 1.00 93.81 91 CYS A O 1
ATOM 735 N N . ASN A 1 92 ? 14.276 0.613 -7.578 1.00 94.75 92 ASN A N 1
ATOM 736 C CA . ASN A 1 92 ? 14.880 1.711 -8.331 1.00 94.75 92 ASN A CA 1
ATOM 737 C C . ASN A 1 92 ? 15.245 2.922 -7.449 1.00 94.75 92 ASN A C 1
ATOM 739 O O . ASN A 1 92 ? 15.896 3.848 -7.934 1.00 94.75 92 ASN A O 1
ATOM 743 N N . ILE A 1 93 ? 14.880 2.905 -6.162 1.00 95.31 93 ILE A N 1
ATOM 744 C CA . ILE A 1 93 ? 15.233 3.926 -5.166 1.00 95.31 93 ILE A CA 1
ATOM 745 C C . ILE A 1 93 ? 15.983 3.294 -3.983 1.00 95.31 93 ILE A C 1
ATOM 747 O O . ILE A 1 93 ? 15.930 2.086 -3.756 1.00 95.31 93 ILE A O 1
ATOM 751 N N . LYS A 1 94 ? 16.708 4.114 -3.222 1.00 93.75 94 LYS A N 1
ATOM 752 C CA . LYS A 1 94 ? 17.521 3.705 -2.072 1.00 93.75 94 LYS A CA 1
ATOM 753 C C . LYS A 1 94 ? 17.075 4.423 -0.804 1.00 93.75 94 LYS A C 1
ATOM 755 O O . LYS A 1 94 ? 17.773 5.309 -0.313 1.00 93.75 94 LYS A O 1
ATOM 760 N N . CYS A 1 95 ? 15.900 4.058 -0.284 1.00 93.75 95 CYS A N 1
ATOM 761 C CA . CYS A 1 95 ? 15.391 4.679 0.939 1.00 93.75 95 CYS A CA 1
ATOM 762 C C . CYS A 1 95 ? 16.371 4.472 2.104 1.00 93.75 95 CYS A C 1
ATOM 764 O O . CYS A 1 95 ? 16.803 3.345 2.360 1.00 93.75 95 CYS A O 1
ATOM 766 N N . LYS A 1 96 ? 16.692 5.542 2.837 1.00 91.88 96 LYS A N 1
ATOM 767 C CA . LYS A 1 96 ? 17.696 5.505 3.917 1.00 91.88 96 LYS A CA 1
ATOM 768 C C . LYS A 1 96 ? 17.318 4.588 5.082 1.00 91.88 96 LYS A C 1
ATOM 770 O O . LYS A 1 96 ? 18.192 3.954 5.659 1.00 91.88 96 LYS A O 1
ATOM 775 N N . TYR A 1 97 ? 16.028 4.484 5.389 1.00 90.56 97 TYR A N 1
ATOM 776 C CA . TYR A 1 97 ? 15.490 3.632 6.456 1.00 90.56 97 TYR A CA 1
ATOM 777 C C . TYR A 1 97 ? 15.091 2.225 5.979 1.00 90.56 97 TYR A C 1
ATOM 779 O O . TYR A 1 97 ? 14.467 1.473 6.724 1.00 90.56 97 TYR A O 1
ATOM 787 N N . CYS A 1 98 ? 15.364 1.868 4.718 1.00 88.38 98 CYS A N 1
ATOM 788 C CA . CYS A 1 98 ? 14.838 0.643 4.122 1.00 88.38 98 CYS A CA 1
ATOM 789 C C . CYS A 1 98 ? 15.332 -0.605 4.868 1.00 88.38 98 CYS A C 1
ATOM 791 O O . CYS A 1 98 ? 16.498 -0.983 4.742 1.00 88.38 98 CYS A O 1
ATOM 793 N N . TYR A 1 99 ? 14.422 -1.307 5.551 1.00 82.44 99 TYR A N 1
ATOM 794 C CA . TYR A 1 99 ? 14.721 -2.578 6.225 1.00 82.44 99 TYR A CA 1
ATOM 795 C C . TYR A 1 99 ? 15.256 -3.652 5.255 1.00 82.44 99 TYR A C 1
ATOM 797 O O . TYR A 1 99 ? 15.991 -4.556 5.645 1.00 82.44 99 TYR A O 1
ATOM 805 N N . ALA A 1 100 ? 14.914 -3.528 3.970 1.00 77.12 100 ALA A N 1
ATOM 806 C CA . ALA A 1 100 ? 15.319 -4.423 2.895 1.00 77.12 100 ALA A CA 1
ATOM 807 C C . ALA A 1 100 ? 16.669 -4.070 2.247 1.00 77.12 100 ALA A C 1
ATOM 809 O O . ALA A 1 100 ? 17.026 -4.676 1.237 1.00 77.12 100 ALA A O 1
ATOM 810 N N . HIS A 1 101 ? 17.410 -3.083 2.768 1.00 75.81 101 HIS A N 1
ATOM 811 C CA . HIS A 1 101 ? 18.665 -2.598 2.176 1.00 75.81 101 HIS A CA 1
ATOM 812 C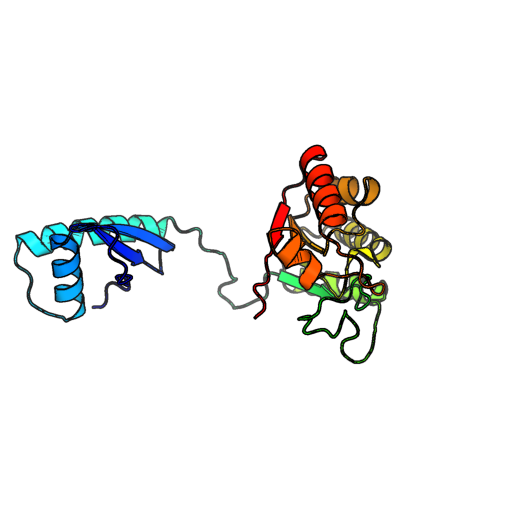 C . HIS A 1 101 ? 18.498 -2.217 0.694 1.00 75.81 101 HIS A C 1
ATOM 814 O O . HIS A 1 101 ? 19.211 -2.711 -0.183 1.00 75.81 101 HIS A O 1
ATOM 820 N N . SER A 1 102 ? 17.519 -1.348 0.405 1.00 69.44 102 SER A N 1
ATOM 821 C CA . SER A 1 102 ? 17.134 -0.956 -0.966 1.00 69.44 102 SER A CA 1
ATOM 822 C C . SER A 1 102 ? 16.685 -2.146 -1.825 1.00 69.44 102 SER A C 1
ATOM 824 O O . SER A 1 102 ? 17.056 -2.268 -2.990 1.00 69.44 102 SER A O 1
ATOM 826 N N . GLY A 1 103 ? 15.929 -3.057 -1.211 1.00 62.94 103 GLY A N 1
ATOM 827 C CA . GLY A 1 103 ? 15.385 -4.249 -1.851 1.00 62.94 103 GLY A CA 1
ATOM 828 C C . GLY A 1 103 ? 16.349 -5.436 -1.939 1.00 62.94 103 GLY A C 1
ATOM 829 O O . GLY A 1 103 ? 15.918 -6.545 -2.197 1.00 62.94 103 GLY A O 1
ATOM 830 N N . THR A 1 104 ? 17.645 -5.294 -1.668 1.00 62.19 104 THR A N 1
ATOM 831 C CA . THR A 1 104 ? 18.569 -6.420 -1.892 1.00 62.19 104 THR A CA 1
ATOM 832 C C . THR A 1 104 ? 18.356 -7.616 -0.960 1.00 62.19 104 THR A C 1
ATOM 834 O O . THR A 1 104 ? 18.759 -8.705 -1.344 1.00 62.19 104 THR A O 1
ATOM 837 N N . TYR A 1 105 ? 17.747 -7.457 0.226 1.00 63.19 105 TYR A N 1
ATOM 838 C CA . TYR A 1 105 ? 17.501 -8.543 1.202 1.00 63.19 105 TYR A CA 1
ATOM 839 C C . TYR A 1 105 ? 18.690 -9.522 1.356 1.00 63.19 105 TYR A C 1
ATOM 841 O O . TYR A 1 105 ? 18.504 -10.731 1.463 1.00 63.19 105 TYR A O 1
ATOM 849 N N . ASN A 1 106 ? 19.928 -9.013 1.322 1.00 66.38 106 ASN A N 1
ATOM 850 C CA . ASN A 1 106 ? 21.190 -9.774 1.240 1.00 66.38 106 ASN A CA 1
ATOM 851 C C . ASN A 1 106 ? 21.404 -10.615 -0.041 1.00 66.38 106 ASN A C 1
ATOM 853 O O . ASN A 1 106 ? 22.541 -10.968 -0.346 1.00 66.38 106 ASN A O 1
ATOM 857 N N . THR A 1 107 ? 20.368 -10.941 -0.814 1.00 66.44 107 THR A N 1
ATOM 858 C CA . THR A 1 107 ? 20.460 -11.570 -2.142 1.00 66.44 107 THR A CA 1
ATOM 859 C C . THR A 1 107 ? 19.264 -11.144 -3.000 1.00 66.44 107 THR A C 1
ATOM 861 O O . THR A 1 107 ? 18.146 -11.529 -2.673 1.00 66.44 107 THR A O 1
ATOM 864 N N . PRO A 1 108 ? 19.457 -10.385 -4.096 1.00 71.75 108 PRO A N 1
ATOM 865 C CA . PRO A 1 108 ? 18.347 -9.947 -4.933 1.00 71.75 108 PRO A CA 1
ATOM 866 C C . PRO A 1 108 ? 17.776 -11.107 -5.761 1.00 71.75 108 PRO A C 1
ATOM 868 O O . PRO A 1 108 ? 18.504 -11.803 -6.469 1.00 71.75 108 PRO A O 1
ATOM 871 N N . GLY A 1 109 ? 16.458 -11.280 -5.706 1.00 84.75 109 GLY A N 1
ATOM 872 C CA . GLY A 1 109 ? 15.693 -12.254 -6.475 1.00 84.75 109 GLY A CA 1
ATOM 873 C C . GLY A 1 109 ? 14.493 -11.632 -7.191 1.00 84.75 109 GLY A C 1
ATOM 874 O O . GLY A 1 109 ? 13.806 -10.755 -6.669 1.00 84.75 109 GLY A O 1
ATOM 875 N N . ILE A 1 110 ? 14.228 -12.119 -8.401 1.00 93.06 110 ILE A N 1
ATOM 876 C CA . ILE A 1 110 ? 13.009 -11.823 -9.159 1.00 93.06 110 ILE A CA 1
ATOM 877 C C . ILE A 1 110 ? 12.169 -13.097 -9.171 1.00 93.06 110 ILE A C 1
ATOM 879 O O . ILE A 1 110 ? 12.683 -14.185 -9.460 1.00 93.06 110 ILE A O 1
ATOM 883 N N . MET A 1 111 ? 10.885 -12.980 -8.835 1.00 95.62 111 MET A N 1
ATOM 884 C CA . MET A 1 111 ? 9.981 -14.124 -8.850 1.00 95.62 111 MET A CA 1
ATOM 885 C C . MET A 1 111 ? 9.838 -14.655 -10.280 1.00 95.62 111 MET A C 1
ATOM 887 O O . MET A 1 111 ? 9.668 -13.899 -11.232 1.00 95.62 111 MET A O 1
ATOM 891 N N . LYS A 1 112 ? 9.903 -15.978 -10.441 1.00 97.31 112 LYS A N 1
ATOM 892 C CA . LYS A 1 112 ? 9.623 -16.628 -11.727 1.00 97.31 112 LYS A CA 1
ATOM 893 C C . LYS A 1 112 ? 8.123 -16.844 -11.883 1.00 97.31 112 LYS A C 1
ATOM 895 O O . LYS A 1 112 ? 7.458 -17.214 -10.919 1.00 97.31 112 LYS A O 1
ATOM 900 N N . GLU A 1 113 ? 7.624 -16.742 -13.111 1.00 98.12 113 GLU A N 1
ATOM 901 C CA . GLU A 1 113 ? 6.201 -16.916 -13.433 1.00 98.12 113 GLU A CA 1
ATOM 902 C C . GLU A 1 113 ? 5.605 -18.217 -12.881 1.00 98.12 113 GLU A C 1
ATOM 904 O O . GLU A 1 113 ? 4.562 -18.192 -12.236 1.00 98.12 113 GLU A O 1
ATOM 909 N N . GLY A 1 114 ? 6.302 -19.348 -13.041 1.00 98.31 114 GLY A N 1
ATOM 910 C CA . GLY A 1 114 ? 5.831 -20.635 -12.516 1.00 98.31 114 GLY A CA 1
ATOM 911 C C . GLY A 1 114 ? 5.704 -20.681 -10.987 1.00 98.31 114 GLY A C 1
ATOM 912 O O . GLY A 1 114 ? 4.845 -21.388 -10.471 1.00 98.31 114 GLY A O 1
ATOM 913 N N . ILE A 1 115 ? 6.523 -19.912 -10.258 1.00 97.94 115 ILE A N 1
ATOM 914 C CA . ILE A 1 115 ? 6.408 -19.791 -8.798 1.00 97.94 115 ILE A CA 1
ATOM 915 C C . ILE A 1 115 ? 5.195 -18.936 -8.434 1.00 97.94 115 ILE A C 1
ATOM 917 O O . ILE A 1 115 ? 4.434 -19.328 -7.557 1.00 97.94 115 ILE A O 1
ATOM 921 N N . GLY A 1 116 ? 4.990 -17.813 -9.128 1.00 98.31 116 GLY A N 1
ATOM 922 C CA . GLY A 1 116 ? 3.831 -16.951 -8.903 1.00 98.31 116 GLY A CA 1
ATOM 923 C C . GLY A 1 116 ? 2.508 -17.667 -9.181 1.00 98.31 116 GLY A C 1
ATOM 924 O O . GLY A 1 116 ? 1.616 -17.630 -8.344 1.00 98.31 116 GLY A O 1
ATOM 925 N N . LYS A 1 117 ? 2.407 -18.406 -10.295 1.00 98.62 117 LYS A N 1
ATOM 926 C CA . LYS A 1 117 ? 1.213 -19.207 -10.625 1.00 98.62 117 LYS A CA 1
ATOM 927 C C . LYS A 1 117 ? 0.911 -20.240 -9.545 1.00 98.62 117 LYS A C 1
ATOM 929 O O . LYS A 1 117 ? -0.191 -20.263 -9.016 1.00 98.62 117 LYS A O 1
ATOM 934 N N . ARG A 1 118 ? 1.931 -20.997 -9.129 1.00 98.56 118 ARG A N 1
ATOM 935 C CA . ARG A 1 118 ? 1.795 -21.967 -8.037 1.00 98.56 118 ARG A CA 1
ATOM 936 C C . ARG A 1 118 ? 1.377 -21.313 -6.717 1.00 98.56 118 ARG A C 1
ATOM 938 O O . ARG A 1 118 ? 0.654 -21.928 -5.942 1.00 98.56 118 ARG A O 1
ATOM 945 N N . ALA A 1 119 ? 1.842 -20.096 -6.438 1.00 98.31 119 ALA A N 1
ATOM 946 C CA . ALA A 1 119 ? 1.424 -19.358 -5.251 1.00 98.31 119 ALA A CA 1
ATOM 947 C C . ALA A 1 119 ? -0.065 -18.980 -5.311 1.00 98.31 119 ALA A C 1
ATOM 949 O O . ALA A 1 119 ? -0.748 -19.117 -4.302 1.00 98.31 119 ALA A O 1
ATOM 950 N N . LEU A 1 120 ? -0.575 -18.577 -6.482 1.00 98.50 120 LEU A N 1
ATOM 951 C CA . LEU A 1 120 ? -2.003 -18.308 -6.686 1.00 98.50 120 LEU A CA 1
ATOM 952 C C . LEU A 1 120 ? -2.860 -19.569 -6.538 1.00 98.50 120 LEU A C 1
ATOM 954 O O . LEU A 1 120 ? -3.897 -19.504 -5.882 1.00 98.50 120 LEU A O 1
ATOM 958 N N . ASP A 1 121 ? -2.403 -20.709 -7.064 1.00 98.25 121 ASP A N 1
ATOM 959 C CA . ASP A 1 121 ? -3.091 -21.994 -6.878 1.00 98.25 121 ASP A CA 1
ATOM 960 C C . ASP A 1 121 ? -3.230 -22.311 -5.375 1.00 98.25 121 ASP A C 1
ATOM 962 O O . ASP A 1 121 ? -4.326 -22.555 -4.876 1.00 98.25 121 ASP A O 1
ATOM 966 N N . ILE A 1 122 ? -2.125 -22.196 -4.622 1.00 96.94 122 ILE A N 1
ATOM 967 C CA . ILE A 1 122 ? -2.108 -22.408 -3.164 1.00 96.94 122 ILE A CA 1
ATOM 968 C C . ILE A 1 122 ? -3.007 -21.396 -2.440 1.00 96.94 122 ILE A C 1
ATOM 970 O O . ILE A 1 122 ? -3.696 -21.761 -1.491 1.00 96.94 122 ILE A O 1
ATOM 974 N N . ALA A 1 123 ? -2.998 -20.126 -2.852 1.00 96.44 123 ALA A N 1
ATOM 975 C CA . ALA A 1 123 ? -3.847 -19.095 -2.261 1.00 96.44 123 ALA A CA 1
ATOM 976 C C . ALA A 1 123 ? -5.332 -19.453 -2.416 1.00 96.44 123 ALA A C 1
ATOM 978 O O . ALA A 1 123 ? -6.082 -19.396 -1.442 1.00 96.44 123 ALA A O 1
ATOM 979 N N . SER A 1 124 ? -5.730 -19.887 -3.614 1.00 95.62 124 SER A N 1
ATOM 980 C CA . SER A 1 124 ? -7.095 -20.330 -3.891 1.00 95.62 124 SER A CA 1
ATOM 981 C C . SER A 1 124 ? -7.478 -21.543 -3.040 1.00 95.62 124 SER A C 1
ATOM 983 O O . SER A 1 124 ? -8.545 -21.540 -2.430 1.00 95.62 124 SER A O 1
ATOM 985 N N . ASP A 1 125 ? -6.606 -22.552 -2.945 1.00 94.31 125 ASP A N 1
ATOM 986 C CA . ASP A 1 125 ? -6.850 -23.762 -2.143 1.00 94.31 125 ASP A CA 1
ATOM 987 C C . ASP A 1 125 ? -7.031 -23.453 -0.647 1.00 94.31 125 ASP A C 1
ATOM 989 O O . ASP A 1 125 ? -7.783 -24.134 0.052 1.00 94.31 125 ASP A O 1
ATOM 993 N N . LEU A 1 126 ? -6.355 -22.413 -0.151 1.00 92.38 126 LEU A N 1
ATOM 994 C CA . LEU A 1 126 ? -6.451 -21.945 1.233 1.00 92.38 126 LEU A CA 1
ATOM 995 C C . LEU A 1 126 ? -7.636 -21.001 1.487 1.00 92.38 126 LEU A C 1
ATOM 997 O O . LEU A 1 126 ? -7.830 -20.584 2.627 1.00 92.38 126 LEU A O 1
ATOM 1001 N N . GLY A 1 127 ? -8.414 -20.643 0.460 1.00 91.81 127 GLY A N 1
ATOM 1002 C CA . GLY A 1 127 ? -9.515 -19.685 0.587 1.00 91.81 127 GLY A CA 1
ATOM 1003 C C . GLY A 1 127 ? -9.060 -18.236 0.795 1.00 91.81 127 GLY A C 1
ATOM 1004 O O . GLY A 1 127 ? -9.831 -17.418 1.296 1.00 91.81 127 GLY A O 1
ATOM 1005 N N . VAL A 1 128 ? -7.822 -17.903 0.414 1.00 94.25 128 VAL A N 1
ATOM 1006 C CA . VAL A 1 128 ? -7.324 -16.521 0.413 1.00 94.25 128 VAL A CA 1
ATOM 1007 C C . VAL A 1 128 ? -8.170 -15.694 -0.550 1.00 94.25 128 VAL A C 1
ATOM 1009 O O . VAL A 1 128 ? -8.405 -16.094 -1.685 1.00 94.25 128 VAL A O 1
ATOM 1012 N N . THR A 1 129 ? -8.592 -14.507 -0.126 1.00 93.12 129 THR A N 1
ATOM 1013 C CA . THR A 1 129 ? -9.423 -13.617 -0.951 1.00 93.12 129 THR A CA 1
ATOM 1014 C C . THR A 1 129 ? -8.653 -12.430 -1.514 1.00 93.12 129 THR A C 1
ATOM 1016 O O . THR A 1 129 ? -9.165 -11.737 -2.388 1.00 93.12 129 THR A O 1
ATOM 1019 N N . SER A 1 130 ? -7.441 -12.168 -1.020 1.00 96.12 130 SER A N 1
ATOM 1020 C CA . SER A 1 130 ? -6.657 -10.986 -1.386 1.00 96.12 130 SER A CA 1
ATOM 1021 C C . SER A 1 130 ? -5.216 -11.338 -1.745 1.00 96.12 130 SER A C 1
ATOM 1023 O O . SER A 1 130 ? -4.520 -12.008 -0.981 1.00 96.12 130 SER A O 1
ATOM 1025 N N . ILE A 1 131 ? -4.742 -10.831 -2.880 1.00 98.44 131 ILE A N 1
ATOM 1026 C CA . ILE A 1 131 ? -3.348 -10.941 -3.315 1.00 98.44 131 ILE A CA 1
ATOM 1027 C C . ILE A 1 131 ? -2.729 -9.548 -3.317 1.00 98.44 131 ILE A C 1
ATOM 1029 O O . ILE A 1 131 ? -3.154 -8.665 -4.057 1.00 98.44 131 ILE A O 1
ATOM 1033 N N . GLN A 1 132 ? -1.701 -9.362 -2.497 1.00 98.38 132 GLN A N 1
ATOM 1034 C CA . GLN A 1 132 ? -0.973 -8.107 -2.371 1.00 98.38 132 GLN A CA 1
ATOM 1035 C C . GLN A 1 132 ? 0.386 -8.235 -3.062 1.00 98.38 132 GLN A C 1
ATOM 1037 O O . GLN A 1 132 ? 1.261 -8.973 -2.606 1.00 98.38 132 GLN A O 1
ATOM 1042 N N . PHE A 1 133 ? 0.599 -7.497 -4.145 1.00 98.44 133 PHE A N 1
ATOM 1043 C CA . PHE A 1 133 ? 1.899 -7.410 -4.798 1.00 98.44 133 PHE A CA 1
ATOM 1044 C C . PHE A 1 133 ? 2.819 -6.463 -4.022 1.00 98.44 133 PHE A C 1
ATOM 1046 O O . PHE A 1 133 ? 2.430 -5.354 -3.639 1.00 98.44 133 PHE A O 1
ATOM 1053 N N . TYR A 1 134 ? 4.036 -6.937 -3.759 1.00 95.44 134 TYR A N 1
ATOM 1054 C CA . TYR A 1 134 ? 5.026 -6.282 -2.908 1.00 95.44 134 TYR A CA 1
ATOM 1055 C C . TYR A 1 134 ? 6.457 -6.576 -3.383 1.00 95.44 134 TYR A C 1
ATOM 1057 O O . TYR A 1 134 ? 6.676 -7.285 -4.370 1.00 95.44 134 TYR A O 1
ATOM 1065 N N . GLY A 1 135 ? 7.454 -6.065 -2.659 1.00 91.25 135 GLY A N 1
ATOM 1066 C CA . GLY A 1 135 ? 8.862 -6.352 -2.903 1.00 91.25 135 GLY A CA 1
ATOM 1067 C C . GLY A 1 135 ? 9.780 -5.196 -2.512 1.00 91.25 135 GLY A C 1
ATOM 1068 O O . GLY A 1 135 ? 9.512 -4.484 -1.551 1.00 91.25 135 GLY A O 1
ATOM 1069 N N . GLY A 1 136 ? 10.861 -5.017 -3.273 1.00 92.69 136 GLY A N 1
ATOM 1070 C CA . GLY A 1 136 ? 11.628 -3.773 -3.297 1.00 92.69 136 GLY A CA 1
ATOM 1071 C C . GLY A 1 136 ? 10.836 -2.673 -4.007 1.00 92.69 136 GLY A C 1
ATOM 1072 O O . GLY A 1 136 ? 10.438 -1.694 -3.388 1.00 92.69 136 GLY A O 1
ATOM 1073 N N . GLU A 1 137 ? 10.583 -2.848 -5.303 1.00 96.06 137 GLU A N 1
ATOM 1074 C CA . GLU A 1 137 ? 9.588 -2.096 -6.071 1.00 96.06 137 GLU A CA 1
ATOM 1075 C C . GLU A 1 137 ? 8.851 -3.061 -7.016 1.00 96.06 137 GLU A C 1
ATOM 1077 O O . GLU A 1 137 ? 9.454 -3.520 -7.996 1.00 96.06 137 GLU A O 1
ATOM 1082 N N . PRO A 1 138 ? 7.575 -3.401 -6.758 1.00 97.25 138 PRO A N 1
ATOM 1083 C CA . PRO A 1 138 ? 6.849 -4.383 -7.561 1.00 97.25 138 PRO A CA 1
ATOM 1084 C 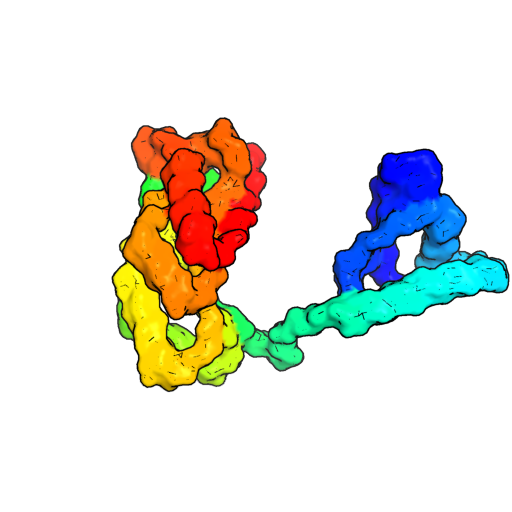C . PRO A 1 138 ? 6.709 -3.984 -9.034 1.00 97.25 138 PRO A C 1
ATOM 1086 O O . PRO A 1 138 ? 6.779 -4.862 -9.894 1.00 97.25 138 PRO A O 1
ATOM 1089 N N . LEU A 1 139 ? 6.606 -2.688 -9.356 1.00 97.94 139 LEU A N 1
ATOM 1090 C CA . LEU A 1 139 ? 6.473 -2.229 -10.744 1.00 97.94 139 LEU A CA 1
ATOM 1091 C C . LEU A 1 139 ? 7.725 -2.474 -11.597 1.00 97.94 139 LEU A C 1
ATOM 1093 O O . LEU A 1 139 ? 7.632 -2.495 -12.820 1.00 97.94 139 LEU A O 1
ATOM 1097 N N . THR A 1 140 ? 8.882 -2.772 -10.989 1.00 96.31 140 THR A N 1
ATOM 1098 C CA . THR A 1 140 ? 10.054 -3.261 -11.746 1.00 96.31 140 THR A CA 1
ATOM 1099 C C . THR A 1 140 ? 9.807 -4.609 -12.427 1.00 96.31 140 THR A C 1
ATOM 1101 O O . THR A 1 140 ? 10.559 -4.987 -13.322 1.00 96.31 140 THR A O 1
ATOM 1104 N N . ASN A 1 141 ? 8.767 -5.335 -12.010 1.00 97.25 141 ASN A N 1
ATOM 1105 C CA . ASN A 1 141 ? 8.350 -6.607 -12.583 1.00 97.25 141 ASN A CA 1
ATOM 1106 C C . ASN A 1 141 ? 6.849 -6.599 -12.922 1.00 97.25 141 ASN A C 1
ATOM 1108 O O . ASN A 1 141 ? 6.134 -7.571 -12.671 1.00 97.25 141 ASN A O 1
ATOM 1112 N N . PHE A 1 142 ? 6.368 -5.483 -13.481 1.00 98.44 142 PHE A N 1
ATOM 1113 C CA . PHE A 1 142 ? 4.970 -5.320 -13.882 1.00 98.44 142 PHE A CA 1
ATOM 1114 C C . PHE A 1 142 ? 4.505 -6.398 -14.875 1.00 98.44 142 PHE A C 1
ATOM 1116 O O . PHE A 1 142 ? 3.399 -6.910 -14.734 1.00 98.44 142 PHE A O 1
ATOM 1123 N N . GLU A 1 143 ? 5.370 -6.831 -15.800 1.00 98.25 143 GLU A N 1
ATOM 1124 C CA . GLU A 1 143 ? 5.060 -7.921 -16.740 1.00 98.25 143 GLU A CA 1
ATOM 1125 C C . GLU A 1 143 ? 4.684 -9.229 -16.022 1.00 98.25 143 GLU A C 1
ATOM 1127 O O . GLU A 1 143 ? 3.805 -9.965 -16.467 1.00 98.25 143 GLU A O 1
ATOM 1132 N N . LEU A 1 144 ? 5.334 -9.551 -14.898 1.00 98.56 144 LEU A N 1
ATOM 1133 C CA . LEU A 1 144 ? 4.929 -10.712 -14.110 1.00 98.56 144 LEU A CA 1
ATOM 1134 C C . LEU A 1 144 ? 3.575 -10.476 -13.439 1.00 98.56 144 LEU A C 1
ATOM 1136 O O . LEU A 1 144 ? 2.748 -11.382 -13.436 1.00 98.56 144 LEU A O 1
ATOM 1140 N N . ILE A 1 145 ? 3.358 -9.292 -12.859 1.00 98.75 145 ILE A N 1
ATOM 1141 C CA . ILE A 1 145 ? 2.097 -8.949 -12.187 1.00 98.75 145 ILE A CA 1
ATOM 1142 C C . ILE A 1 145 ? 0.926 -9.135 -13.155 1.00 98.75 145 ILE A C 1
ATOM 1144 O O . ILE A 1 145 ? -0.020 -9.846 -12.813 1.00 98.75 145 ILE A O 1
ATOM 1148 N N . SER A 1 146 ? 1.018 -8.589 -14.372 1.00 98.62 146 SER A N 1
ATOM 1149 C CA . SER A 1 146 ? -0.046 -8.712 -15.372 1.00 98.62 146 SER A CA 1
ATOM 1150 C C . SER A 1 146 ? -0.324 -10.168 -15.744 1.00 98.62 146 SER A C 1
ATOM 1152 O O . SER A 1 146 ? -1.467 -10.616 -15.663 1.00 98.62 146 SER A O 1
ATOM 1154 N N . LYS A 1 147 ? 0.719 -10.965 -16.008 1.00 98.69 147 LYS A N 1
ATOM 1155 C CA . LYS A 1 147 ? 0.580 -12.407 -16.292 1.00 98.69 147 LYS A CA 1
ATOM 1156 C C . LYS A 1 147 ? -0.054 -13.198 -15.149 1.00 98.69 147 LYS A C 1
ATOM 1158 O O . LYS A 1 147 ? -0.716 -14.206 -15.398 1.00 98.69 147 LYS A O 1
ATOM 1163 N N . LEU A 1 148 ? 0.195 -12.811 -13.898 1.00 98.75 148 LEU A N 1
ATOM 1164 C CA . LEU A 1 148 ? -0.369 -13.486 -12.728 1.00 98.75 148 LEU A CA 1
ATOM 1165 C C . LEU A 1 148 ? -1.848 -13.150 -12.533 1.00 98.75 148 LEU A C 1
ATOM 1167 O O . LEU A 1 148 ? -2.624 -14.054 -12.230 1.00 98.75 148 LEU A O 1
ATOM 1171 N N . VAL A 1 149 ? -2.241 -11.896 -12.749 1.00 98.56 149 VAL A N 1
ATOM 1172 C CA . VAL A 1 149 ? -3.654 -11.490 -12.746 1.00 98.56 149 VAL A CA 1
ATOM 1173 C C . VAL A 1 149 ? -4.413 -12.215 -13.859 1.00 98.56 149 VAL A C 1
ATOM 1175 O O . VAL A 1 149 ? -5.369 -12.925 -13.568 1.00 98.56 149 VAL A O 1
ATOM 1178 N N . GLU A 1 150 ? -3.915 -12.173 -15.100 1.00 98.31 150 GLU A N 1
ATOM 1179 C CA . GLU A 1 150 ? -4.527 -12.884 -16.235 1.00 98.31 150 GLU A CA 1
ATOM 1180 C C . GLU A 1 150 ? -4.635 -14.396 -15.995 1.00 98.31 150 GLU A C 1
ATOM 1182 O O . GLU A 1 150 ? -5.611 -15.044 -16.383 1.00 98.31 150 GLU A O 1
ATOM 1187 N N . TYR A 1 151 ? -3.621 -14.990 -15.357 1.00 98.62 151 TYR A N 1
ATOM 1188 C CA . TYR A 1 151 ? -3.674 -16.391 -14.964 1.00 98.62 151 TYR A CA 1
ATOM 1189 C C . TYR A 1 151 ? -4.783 -16.645 -13.942 1.00 98.62 151 TYR A C 1
ATOM 1191 O O . TYR A 1 151 ? -5.530 -17.605 -14.117 1.00 98.62 151 TYR A O 1
ATOM 1199 N N . GLY A 1 152 ? -4.905 -15.803 -12.912 1.00 98.00 152 GLY A N 1
ATOM 1200 C CA . GLY A 1 152 ? -5.958 -15.921 -11.905 1.00 98.00 152 GLY A CA 1
ATOM 1201 C C . GLY A 1 152 ? -7.357 -15.812 -12.509 1.00 98.00 152 GLY A C 1
ATOM 1202 O O . GLY A 1 152 ? -8.186 -16.692 -12.271 1.00 98.00 152 GLY A O 1
ATOM 1203 N N . ASP A 1 153 ? -7.570 -14.827 -13.383 1.00 96.44 153 ASP A N 1
ATOM 1204 C CA . ASP A 1 153 ? -8.818 -14.650 -14.133 1.00 96.44 153 ASP A CA 1
ATOM 1205 C C . ASP A 1 153 ? -9.144 -15.898 -14.967 1.00 96.44 153 ASP A C 1
ATOM 1207 O O . ASP A 1 153 ? -10.268 -16.403 -14.953 1.00 96.44 153 ASP A O 1
ATOM 1211 N N . LYS A 1 154 ? -8.140 -16.467 -15.651 1.00 98.00 154 LYS A N 1
ATOM 1212 C CA . LYS A 1 154 ? -8.299 -17.688 -16.452 1.00 98.00 154 LYS A CA 1
ATOM 1213 C C . LYS A 1 154 ? -8.635 -18.923 -15.610 1.00 98.00 154 LYS A C 1
ATOM 1215 O O . LYS A 1 154 ? -9.349 -19.798 -16.101 1.00 98.00 154 LYS A O 1
ATOM 1220 N N . GLN A 1 155 ? -8.112 -19.024 -14.389 1.00 97.94 155 GLN A N 1
ATOM 1221 C CA . GLN A 1 155 ? -8.464 -20.102 -13.456 1.00 97.94 155 GLN A CA 1
ATOM 1222 C C . GLN A 1 155 ? -9.827 -19.879 -12.780 1.00 97.94 155 GLN A C 1
ATOM 1224 O O . GLN A 1 155 ? -10.340 -20.790 -12.134 1.00 97.94 155 GLN A O 1
ATOM 1229 N N . GLY A 1 156 ? -10.432 -18.697 -12.940 1.00 96.81 156 GLY A N 1
ATOM 1230 C CA . GLY A 1 156 ? -11.686 -18.335 -12.285 1.00 96.81 156 GLY A CA 1
ATOM 1231 C C . GLY A 1 156 ? -11.516 -17.984 -10.806 1.00 96.81 156 GLY A C 1
ATOM 1232 O O . GLY A 1 156 ? -12.470 -18.102 -10.036 1.00 96.81 156 GLY A O 1
ATOM 1233 N N . TYR A 1 157 ? -10.315 -17.576 -10.388 1.00 96.88 157 TYR A N 1
ATOM 1234 C CA . TYR A 1 157 ? -10.081 -17.105 -9.026 1.00 96.88 157 TYR A CA 1
ATOM 1235 C C . TYR A 1 157 ? -10.765 -15.756 -8.802 1.00 96.88 157 TYR A C 1
ATOM 1237 O O . TYR A 1 157 ? -10.793 -14.901 -9.678 1.00 96.88 157 TYR A O 1
ATOM 1245 N N . SER A 1 158 ? -11.320 -15.559 -7.608 1.00 91.00 158 SER A N 1
ATOM 1246 C CA . SER A 1 158 ? -12.002 -14.316 -7.219 1.00 91.00 158 SER A CA 1
ATOM 1247 C C . SER A 1 158 ? -11.163 -13.536 -6.210 1.00 91.00 158 SER A C 1
ATOM 1249 O O . SER A 1 158 ? -11.598 -13.282 -5.086 1.00 91.00 158 SER A O 1
ATOM 1251 N N . PHE A 1 159 ? -9.925 -13.211 -6.586 1.00 96.81 159 PHE A N 1
ATOM 1252 C CA . PHE A 1 159 ? -9.035 -12.426 -5.737 1.00 96.81 159 PHE A CA 1
ATOM 1253 C C . PHE A 1 159 ? -9.309 -10.930 -5.877 1.00 96.81 159 PHE A C 1
ATOM 1255 O O . PHE A 1 159 ? -9.537 -10.422 -6.970 1.00 96.81 159 PHE A O 1
ATOM 1262 N N . LYS A 1 160 ? -9.201 -10.209 -4.763 1.00 97.06 160 LYS A N 1
ATOM 1263 C CA . LYS A 1 160 ? -8.943 -8.769 -4.771 1.00 97.06 160 LYS A CA 1
ATOM 1264 C C . LYS A 1 160 ? -7.449 -8.533 -4.890 1.00 97.06 160 LYS A C 1
ATOM 1266 O O . LYS A 1 160 ? -6.673 -9.159 -4.162 1.00 97.06 160 LYS A O 1
ATOM 1271 N N . TYR A 1 161 ? -7.054 -7.618 -5.761 1.00 98.31 161 TYR A N 1
ATOM 1272 C CA . TYR A 1 161 ? -5.651 -7.299 -5.971 1.00 98.31 161 TYR A CA 1
ATOM 1273 C C . TYR A 1 161 ? -5.273 -5.997 -5.278 1.00 98.31 161 TYR A C 1
ATOM 1275 O O . TYR A 1 161 ? -6.004 -5.013 -5.328 1.00 98.31 161 TYR A O 1
ATOM 1283 N N . GLY A 1 162 ? -4.111 -5.998 -4.635 1.00 98.25 162 GLY A N 1
ATOM 1284 C CA . GLY A 1 162 ? -3.496 -4.802 -4.079 1.00 98.25 162 GLY A CA 1
ATOM 1285 C C . GLY A 1 162 ? -2.055 -4.657 -4.549 1.00 98.25 162 GLY A C 1
ATOM 1286 O O . GLY A 1 162 ? -1.385 -5.649 -4.849 1.00 98.25 162 GLY A O 1
ATOM 1287 N N . ILE A 1 163 ? -1.539 -3.429 -4.575 1.00 98.62 163 ILE A N 1
ATOM 1288 C CA . ILE A 1 163 ? -0.117 -3.148 -4.823 1.00 98.62 163 ILE A CA 1
ATOM 1289 C C . ILE A 1 163 ? 0.396 -2.053 -3.883 1.00 98.62 163 ILE A C 1
ATOM 1291 O O . ILE A 1 163 ? -0.256 -1.030 -3.712 1.00 98.62 163 ILE A O 1
ATOM 1295 N N . ILE A 1 164 ? 1.567 -2.263 -3.274 1.00 98.06 164 ILE A N 1
ATOM 1296 C CA . ILE A 1 164 ? 2.281 -1.208 -2.540 1.00 98.06 164 ILE A CA 1
ATOM 1297 C C . ILE A 1 164 ? 3.502 -0.831 -3.371 1.00 98.06 164 ILE A C 1
ATOM 1299 O O . ILE A 1 164 ? 4.392 -1.655 -3.579 1.00 98.06 164 ILE A O 1
ATOM 1303 N N . THR A 1 165 ? 3.533 0.401 -3.868 1.00 98.38 165 THR A N 1
ATOM 1304 C CA . THR A 1 165 ? 4.567 0.903 -4.780 1.00 98.38 165 THR A CA 1
ATOM 1305 C C . THR A 1 165 ? 5.142 2.218 -4.268 1.00 98.38 165 THR A C 1
ATOM 1307 O O . THR A 1 165 ? 4.471 3.011 -3.606 1.00 98.38 165 THR A O 1
ATOM 1310 N N . ASN A 1 166 ? 6.401 2.488 -4.603 1.00 97.75 166 ASN A N 1
ATOM 1311 C CA . ASN A 1 166 ? 6.985 3.808 -4.425 1.00 97.75 166 ASN A CA 1
ATOM 1312 C C . ASN A 1 166 ? 6.451 4.834 -5.441 1.00 97.75 166 ASN A C 1
ATOM 1314 O O . ASN A 1 166 ? 6.781 6.003 -5.309 1.00 97.75 166 ASN A O 1
ATOM 1318 N N . GLY A 1 167 ? 5.677 4.424 -6.452 1.00 98.00 167 GLY A N 1
ATOM 1319 C CA . GLY A 1 167 ? 5.008 5.299 -7.420 1.00 98.00 167 GLY A CA 1
ATOM 1320 C C . GLY A 1 167 ? 5.891 5.831 -8.553 1.00 98.00 167 GLY A C 1
ATOM 1321 O O . GLY A 1 167 ? 5.374 6.217 -9.592 1.00 98.00 167 GLY A O 1
ATOM 1322 N N . THR A 1 168 ? 7.218 5.800 -8.432 1.00 98.38 168 THR A N 1
ATOM 1323 C CA . THR A 1 168 ? 8.131 6.449 -9.400 1.00 98.38 168 THR A CA 1
ATOM 1324 C C . THR A 1 168 ? 8.180 5.796 -10.787 1.00 98.38 168 THR A C 1
ATOM 1326 O O . THR A 1 168 ? 8.692 6.404 -11.724 1.00 98.38 168 THR A O 1
ATOM 1329 N N . LEU A 1 169 ? 7.672 4.567 -10.919 1.00 98.31 169 LEU A N 1
ATOM 1330 C CA . LEU A 1 169 ? 7.554 3.843 -12.190 1.00 98.31 169 LEU A CA 1
ATOM 1331 C C . LEU A 1 169 ? 6.121 3.830 -12.737 1.00 98.31 169 LEU A C 1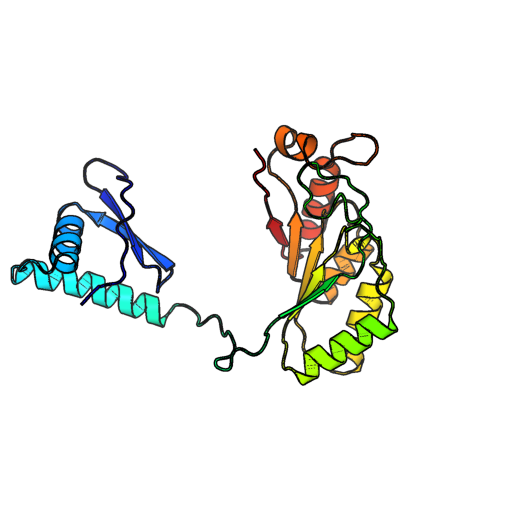
ATOM 1333 O O . LEU A 1 169 ? 5.872 3.183 -13.746 1.00 98.31 169 LEU A O 1
ATOM 1337 N N . MET A 1 170 ? 5.180 4.494 -12.063 1.00 98.50 170 MET A N 1
ATOM 1338 C CA . MET A 1 170 ? 3.793 4.542 -12.505 1.00 98.50 170 MET A CA 1
ATOM 1339 C C . MET A 1 170 ? 3.682 5.323 -13.815 1.00 98.50 170 MET A C 1
ATOM 1341 O O . MET A 1 170 ? 4.168 6.450 -13.929 1.00 98.50 170 MET A O 1
ATOM 1345 N N . ASP A 1 171 ? 2.982 4.743 -14.781 1.00 98.38 171 ASP A N 1
ATOM 1346 C CA . ASP A 1 171 ? 2.619 5.391 -16.031 1.00 98.38 171 ASP A CA 1
ATOM 1347 C C . ASP A 1 171 ? 1.167 5.073 -16.410 1.00 98.38 171 ASP A C 1
ATOM 1349 O O . ASP A 1 171 ? 0.426 4.418 -15.672 1.00 98.38 171 ASP A O 1
ATOM 1353 N N . LYS A 1 172 ? 0.729 5.591 -17.561 1.00 98.31 172 LYS A N 1
ATOM 1354 C CA . LYS A 1 172 ? -0.657 5.452 -18.010 1.00 98.31 172 LYS A CA 1
ATOM 1355 C C . LYS A 1 172 ? -1.021 4.008 -18.369 1.00 98.31 172 LYS A C 1
ATOM 1357 O O . LYS A 1 172 ? -2.190 3.648 -18.255 1.00 98.31 172 LYS A O 1
ATOM 1362 N N . GLU A 1 173 ? -0.070 3.198 -18.828 1.00 98.50 173 GLU A N 1
ATOM 1363 C CA . GLU A 1 173 ? -0.316 1.785 -19.133 1.00 98.50 173 GLU A CA 1
ATOM 1364 C C . GLU A 1 173 ? -0.609 1.027 -17.838 1.00 98.50 173 GLU A C 1
ATOM 1366 O O . GLU A 1 173 ? -1.670 0.413 -17.705 1.00 98.50 173 GLU A O 1
ATOM 1371 N N . ILE A 1 174 ? 0.273 1.177 -16.849 1.00 98.69 174 ILE A N 1
ATOM 1372 C CA . ILE A 1 174 ? 0.132 0.561 -15.531 1.00 98.69 174 ILE A CA 1
ATOM 1373 C C . ILE A 1 174 ? -1.143 1.066 -14.849 1.00 98.69 174 ILE A C 1
ATOM 1375 O O . ILE A 1 174 ? -1.946 0.263 -14.386 1.00 98.69 174 ILE A O 1
ATOM 1379 N N . GLY A 1 175 ? -1.389 2.378 -14.833 1.00 98.50 175 GLY A N 1
ATOM 1380 C CA . GLY A 1 175 ? -2.578 2.957 -14.203 1.00 98.50 175 GLY A CA 1
ATOM 1381 C C . GLY A 1 175 ? -3.893 2.432 -14.792 1.00 98.50 175 GLY A C 1
ATOM 1382 O O . GLY A 1 175 ? -4.812 2.103 -14.044 1.00 98.50 175 GLY A O 1
ATOM 1383 N N . ASN A 1 176 ? -3.984 2.286 -16.121 1.00 98.62 176 ASN A N 1
ATOM 1384 C CA . ASN A 1 176 ? -5.167 1.699 -16.761 1.00 98.62 176 ASN A CA 1
ATOM 1385 C C . ASN A 1 176 ? -5.336 0.218 -16.416 1.00 98.62 176 ASN A C 1
ATOM 1387 O O . ASN A 1 176 ? -6.461 -0.215 -16.185 1.00 98.62 176 ASN A O 1
ATOM 1391 N N . PHE A 1 177 ? -4.240 -0.543 -16.358 1.00 98.69 177 PHE A N 1
ATOM 1392 C CA . PHE A 1 177 ? -4.278 -1.939 -15.933 1.00 98.69 177 PHE A CA 1
ATOM 1393 C C . PHE A 1 177 ? -4.799 -2.067 -14.494 1.00 98.69 177 PHE A C 1
ATOM 1395 O O . PHE A 1 177 ? -5.711 -2.847 -14.230 1.00 98.69 177 PHE A O 1
ATOM 1402 N N . LEU A 1 178 ? -4.279 -1.250 -13.573 1.00 98.50 178 LEU A N 1
ATOM 1403 C CA . LEU A 1 178 ? -4.729 -1.225 -12.179 1.00 98.50 178 LEU A CA 1
ATOM 1404 C C . LEU A 1 178 ? -6.217 -0.854 -12.073 1.00 98.50 178 LEU A C 1
ATOM 1406 O O . LEU A 1 178 ? -6.938 -1.496 -11.312 1.00 98.50 178 LEU A O 1
ATOM 1410 N N . LYS A 1 179 ? -6.695 0.117 -12.871 1.00 98.19 179 LYS A N 1
ATOM 1411 C CA . LYS A 1 179 ? -8.125 0.466 -12.960 1.00 98.19 179 LYS A CA 1
ATOM 1412 C C . LYS A 1 179 ? -8.966 -0.704 -13.466 1.00 98.19 179 LYS A C 1
ATOM 1414 O O . LYS A 1 179 ? -9.997 -1.011 -12.886 1.00 98.19 179 LYS A O 1
ATOM 1419 N N . GLN A 1 180 ? -8.543 -1.336 -14.558 1.00 97.81 180 GLN A N 1
ATOM 1420 C CA . GLN A 1 180 ? -9.288 -2.415 -15.210 1.00 97.81 180 GLN A CA 1
ATOM 1421 C C . GLN A 1 180 ? -9.495 -3.624 -14.289 1.00 97.81 180 GLN A C 1
ATOM 1423 O O . GLN A 1 180 ? -10.510 -4.304 -14.406 1.00 97.81 180 GLN A O 1
ATOM 1428 N N . HIS A 1 181 ? -8.538 -3.884 -13.400 1.00 97.31 181 HIS A N 1
ATOM 1429 C CA . HIS A 1 181 ? -8.562 -5.008 -12.467 1.00 97.31 181 HIS A CA 1
ATOM 1430 C C . HIS A 1 181 ? -8.890 -4.589 -11.021 1.00 97.31 181 HIS A C 1
ATOM 1432 O O . HIS A 1 181 ? -8.595 -5.342 -10.094 1.00 97.31 181 HIS A O 1
ATOM 1438 N N . ASP A 1 182 ? -9.475 -3.397 -10.828 1.00 96.81 182 ASP A N 1
ATOM 1439 C CA . ASP A 1 182 ? -9.951 -2.871 -9.539 1.00 96.81 182 ASP A CA 1
ATOM 1440 C C . ASP A 1 182 ? -8.918 -2.978 -8.396 1.00 96.81 182 ASP A C 1
ATOM 1442 O O . ASP A 1 182 ? -9.222 -3.420 -7.285 1.00 96.81 182 ASP A O 1
ATOM 1446 N N . PHE A 1 183 ? -7.667 -2.594 -8.666 1.00 98.06 183 PHE A N 1
ATOM 1447 C CA . PHE A 1 183 ? -6.589 -2.683 -7.680 1.00 98.06 183 PHE A CA 1
ATOM 1448 C C . PHE A 1 183 ? -6.757 -1.692 -6.522 1.00 98.06 183 PHE A C 1
ATOM 1450 O O . PHE A 1 183 ? -6.981 -0.499 -6.723 1.00 98.06 183 PHE A O 1
ATOM 1457 N N . GLU A 1 184 ? -6.489 -2.164 -5.304 1.00 97.25 184 GLU A N 1
ATOM 1458 C CA . GLU A 1 184 ? -6.202 -1.309 -4.151 1.00 97.25 184 GLU A CA 1
ATOM 1459 C C . GLU A 1 184 ? -4.734 -0.849 -4.215 1.00 97.25 184 GLU A C 1
ATOM 1461 O O . GLU A 1 184 ? -3.801 -1.641 -4.043 1.00 97.25 184 GLU A O 1
ATOM 1466 N N . VAL A 1 185 ? -4.505 0.437 -4.496 1.00 98.44 185 VAL A N 1
ATOM 1467 C CA . VAL A 1 185 ? -3.149 0.984 -4.650 1.00 98.44 185 VAL A CA 1
ATOM 1468 C C . VAL A 1 185 ? -2.708 1.704 -3.381 1.00 98.44 185 VAL A C 1
ATOM 1470 O O . VAL A 1 185 ? -3.377 2.612 -2.903 1.00 98.44 185 VAL A O 1
ATOM 1473 N N . THR A 1 186 ? -1.527 1.369 -2.876 1.00 98.62 186 THR A N 1
ATOM 1474 C CA . THR A 1 186 ? -0.865 2.112 -1.801 1.00 98.62 186 THR A CA 1
ATOM 1475 C C . THR A 1 186 ? 0.415 2.738 -2.339 1.00 98.62 186 THR A C 1
ATOM 1477 O O . THR A 1 186 ? 1.320 2.032 -2.792 1.00 98.62 186 THR A O 1
ATOM 1480 N N . ILE A 1 187 ? 0.506 4.066 -2.278 1.00 98.38 187 ILE A N 1
ATOM 1481 C CA . ILE A 1 187 ? 1.701 4.822 -2.656 1.00 98.38 187 ILE A CA 1
ATOM 1482 C C . ILE A 1 187 ? 2.483 5.193 -1.400 1.00 98.38 187 ILE A C 1
ATOM 1484 O O . ILE A 1 187 ? 1.972 5.859 -0.500 1.00 98.38 187 ILE A O 1
ATOM 1488 N N . SER A 1 188 ? 3.751 4.796 -1.356 1.00 97.69 188 SER A N 1
ATOM 1489 C CA . SER A 1 188 ? 4.656 5.200 -0.284 1.00 97.69 188 SER A CA 1
ATOM 1490 C C . SER A 1 188 ? 5.197 6.618 -0.509 1.00 97.69 188 SER A C 1
ATOM 1492 O O . SER A 1 188 ? 5.991 6.838 -1.427 1.00 97.69 188 SER A O 1
ATOM 1494 N N . ILE A 1 189 ? 4.839 7.555 0.369 1.00 97.25 189 ILE A N 1
ATOM 1495 C CA . ILE A 1 189 ? 5.308 8.948 0.376 1.00 97.25 189 ILE A CA 1
ATOM 1496 C C . ILE A 1 189 ? 5.460 9.416 1.824 1.00 97.25 189 ILE A C 1
ATOM 1498 O O . ILE A 1 189 ? 4.540 9.262 2.615 1.00 97.25 189 ILE A O 1
ATOM 1502 N N . ASP A 1 190 ? 6.594 10.013 2.199 1.00 95.88 190 ASP A N 1
ATOM 1503 C CA . ASP A 1 190 ? 6.859 10.321 3.622 1.00 95.88 190 ASP A CA 1
ATOM 1504 C C . ASP A 1 190 ? 6.334 11.696 4.079 1.00 95.88 190 ASP A C 1
ATOM 1506 O O . ASP A 1 190 ? 6.693 12.190 5.149 1.00 95.88 190 ASP A O 1
ATOM 1510 N N . GLY A 1 191 ? 5.475 12.323 3.276 1.00 92.62 191 GLY A N 1
ATOM 1511 C CA . GLY A 1 191 ? 4.920 13.651 3.532 1.00 92.62 191 GLY A CA 1
ATOM 1512 C C . GLY A 1 191 ? 5.578 14.738 2.673 1.00 92.62 191 GLY A C 1
ATOM 1513 O O . GLY A 1 191 ? 5.869 14.479 1.503 1.00 92.62 191 GLY A O 1
ATOM 1514 N N . PRO A 1 192 ? 5.778 15.960 3.210 1.00 94.56 192 PRO A N 1
ATOM 1515 C CA . PRO A 1 192 ? 6.346 17.084 2.466 1.00 94.56 192 PRO A CA 1
ATOM 1516 C C . PRO A 1 192 ? 7.679 16.761 1.790 1.00 94.56 192 PRO A C 1
ATOM 1518 O O . PRO A 1 192 ? 8.472 15.964 2.299 1.00 94.56 192 PRO A O 1
ATOM 1521 N N . ARG A 1 193 ? 7.949 17.429 0.663 1.00 97.06 193 ARG A N 1
ATOM 1522 C CA . ARG A 1 193 ? 9.146 17.237 -0.172 1.00 97.06 193 ARG A CA 1
ATOM 1523 C C . ARG A 1 193 ? 10.433 17.152 0.634 1.00 97.06 193 ARG A C 1
ATOM 1525 O O . ARG A 1 193 ? 11.222 16.245 0.411 1.00 97.06 193 ARG A O 1
ATOM 1532 N N . GLU A 1 194 ? 10.656 18.083 1.551 1.00 95.06 194 GLU A N 1
ATOM 1533 C CA . GLU A 1 194 ? 11.875 18.162 2.350 1.00 95.06 194 GLU A CA 1
ATOM 1534 C C . GLU A 1 194 ? 12.093 16.926 3.235 1.00 95.06 194 GLU A C 1
ATOM 1536 O O . GLU A 1 194 ? 13.236 16.523 3.439 1.00 95.06 194 GLU A O 1
ATOM 1541 N N . ILE A 1 195 ? 11.014 16.291 3.701 1.00 94.75 195 ILE A N 1
ATOM 1542 C CA . ILE A 1 195 ? 11.056 15.055 4.491 1.00 94.75 195 ILE A CA 1
ATOM 1543 C C . ILE A 1 195 ? 11.178 13.846 3.562 1.00 94.75 195 ILE A C 1
ATOM 1545 O O . ILE A 1 195 ? 12.027 12.978 3.777 1.00 94.75 195 ILE A O 1
ATOM 1549 N N . ASN A 1 196 ? 10.370 13.800 2.500 1.00 96.56 196 ASN A N 1
ATOM 1550 C CA . ASN A 1 196 ? 10.391 12.707 1.537 1.00 96.56 196 ASN A CA 1
ATOM 1551 C C . ASN A 1 196 ? 11.762 12.573 0.873 1.00 96.56 196 ASN A C 1
ATOM 1553 O O . ASN A 1 196 ? 12.354 11.500 0.887 1.00 96.56 196 ASN A O 1
ATOM 1557 N N . ASP A 1 197 ? 12.301 13.664 0.338 1.00 97.25 197 ASP A N 1
ATOM 1558 C CA . ASP A 1 197 ? 13.549 13.658 -0.425 1.00 97.25 197 ASP A CA 1
ATOM 1559 C C . ASP A 1 197 ? 14.787 13.546 0.471 1.00 97.25 197 ASP A C 1
ATOM 1561 O O . ASP A 1 197 ? 15.866 13.199 -0.009 1.00 97.25 197 ASP A O 1
ATOM 1565 N N . LEU A 1 198 ? 14.643 13.756 1.785 1.00 94.94 198 LEU A N 1
ATOM 1566 C CA . LEU A 1 198 ? 15.677 13.380 2.743 1.00 94.94 198 LEU A CA 1
ATOM 1567 C C . LEU A 1 198 ? 15.856 11.860 2.783 1.00 94.94 198 LEU A C 1
ATOM 1569 O O . LEU A 1 198 ? 16.988 11.396 2.934 1.00 94.94 198 LEU A O 1
ATOM 1573 N N . ASN A 1 199 ? 14.772 11.094 2.649 1.00 94.56 199 ASN A N 1
ATOM 1574 C CA . ASN A 1 199 ? 14.769 9.655 2.879 1.00 94.56 199 ASN A CA 1
ATOM 1575 C C . ASN A 1 199 ? 14.684 8.821 1.601 1.00 94.56 199 ASN A C 1
ATOM 1577 O O . ASN A 1 199 ? 15.470 7.887 1.438 1.00 94.56 199 ASN A O 1
ATOM 1581 N N . ARG A 1 200 ? 13.740 9.134 0.711 1.00 96.25 200 ARG A N 1
ATOM 1582 C CA . ARG A 1 200 ? 13.409 8.397 -0.513 1.00 96.25 200 ARG A CA 1
ATOM 1583 C C . ARG A 1 200 ? 14.136 9.028 -1.693 1.00 96.25 200 ARG A C 1
ATOM 1585 O O . ARG A 1 200 ? 13.623 9.920 -2.366 1.00 96.25 200 ARG A O 1
ATOM 1592 N N . VAL A 1 201 ? 15.354 8.558 -1.935 1.00 96.25 201 VAL A N 1
ATOM 1593 C CA . VAL A 1 201 ? 16.228 9.077 -2.993 1.00 96.25 201 VAL A CA 1
ATOM 1594 C C . VAL A 1 201 ? 16.523 8.020 -4.043 1.00 96.25 201 VAL A C 1
ATOM 1596 O O . VAL A 1 201 ? 16.639 6.833 -3.741 1.00 96.25 201 VAL A O 1
ATOM 1599 N N . TYR A 1 202 ? 16.710 8.446 -5.285 1.00 97.00 202 TYR A N 1
ATOM 1600 C CA . TYR A 1 202 ? 17.314 7.607 -6.313 1.00 97.00 202 TYR A CA 1
ATOM 1601 C C . TYR A 1 202 ? 18.770 7.260 -5.948 1.00 97.00 202 TYR A C 1
ATOM 1603 O O . TYR A 1 202 ? 19.393 7.964 -5.150 1.00 97.00 202 TYR A O 1
ATOM 1611 N N . PRO A 1 203 ? 19.384 6.236 -6.574 1.00 94.19 203 PRO A N 1
ATOM 1612 C CA . PRO A 1 203 ? 20.806 5.933 -6.396 1.00 94.19 203 PRO A CA 1
ATOM 1613 C C . PRO A 1 203 ? 21.749 7.115 -6.669 1.00 94.19 203 PRO A C 1
ATOM 1615 O O . PRO A 1 203 ? 22.862 7.135 -6.154 1.00 94.19 203 PRO A O 1
ATOM 1618 N N . THR A 1 204 ? 21.303 8.093 -7.463 1.00 96.00 204 THR A N 1
ATOM 1619 C CA . THR A 1 204 ? 22.017 9.345 -7.760 1.00 96.00 204 THR A CA 1
ATOM 1620 C C . THR A 1 204 ? 21.947 10.381 -6.634 1.00 96.00 204 THR A C 1
ATOM 1622 O O . THR A 1 204 ? 22.612 11.407 -6.716 1.00 96.00 204 THR A O 1
ATOM 1625 N N . GLY A 1 205 ? 21.124 10.151 -5.607 1.00 95.12 205 GLY A N 1
ATOM 1626 C CA . GLY A 1 205 ? 20.834 11.101 -4.533 1.00 95.12 205 GLY A CA 1
ATOM 1627 C C . GLY A 1 205 ? 19.705 12.089 -4.843 1.00 95.12 205 GLY A C 1
ATOM 1628 O O . GLY A 1 205 ? 19.330 12.861 -3.966 1.00 95.12 205 GLY A O 1
ATOM 1629 N N . LYS A 1 206 ? 19.135 12.072 -6.058 1.00 97.44 206 LYS A N 1
ATOM 1630 C CA . LYS A 1 206 ? 17.971 12.905 -6.407 1.00 97.44 206 LYS A CA 1
ATOM 1631 C C . LYS A 1 206 ? 16.748 12.476 -5.579 1.00 97.44 206 LYS A C 1
ATOM 1633 O O . LYS A 1 206 ? 16.486 11.280 -5.458 1.00 97.44 206 LYS A O 1
ATOM 1638 N N . GLY A 1 207 ? 15.995 13.449 -5.068 1.00 97.62 207 GLY A N 1
ATOM 1639 C CA . GLY A 1 207 ? 14.693 13.240 -4.433 1.00 97.62 207 GLY A CA 1
ATOM 1640 C C . GLY A 1 207 ? 13.641 12.637 -5.371 1.00 97.62 207 GLY A C 1
ATOM 1641 O O . GLY A 1 207 ? 13.770 12.710 -6.597 1.00 97.62 207 GLY A O 1
ATOM 1642 N N . THR A 1 208 ? 12.610 12.028 -4.792 1.00 98.44 208 THR A N 1
ATOM 1643 C CA . THR A 1 208 ? 11.567 11.282 -5.518 1.00 98.44 208 THR A CA 1
ATOM 1644 C C . THR A 1 208 ? 10.198 11.954 -5.465 1.00 98.44 208 THR A C 1
ATOM 1646 O O . THR A 1 208 ? 9.350 11.622 -6.284 1.00 98.44 208 THR A O 1
ATOM 1649 N N . HIS A 1 209 ? 9.986 12.928 -4.575 1.00 98.50 209 HIS A N 1
ATOM 1650 C CA . HIS A 1 209 ? 8.671 13.493 -4.257 1.00 98.50 209 HIS A CA 1
ATOM 1651 C C . HIS A 1 209 ? 7.864 13.917 -5.492 1.00 98.50 209 HIS A C 1
ATOM 1653 O O . HIS A 1 209 ? 6.688 13.589 -5.597 1.00 98.50 209 HIS A O 1
ATOM 1659 N N . ASP A 1 210 ? 8.486 14.603 -6.456 1.00 98.12 210 ASP A N 1
ATOM 1660 C CA . ASP A 1 210 ? 7.788 15.042 -7.676 1.00 98.12 210 ASP A CA 1
ATOM 1661 C C . ASP A 1 210 ? 7.330 13.897 -8.565 1.00 98.12 210 ASP A C 1
ATOM 1663 O O . ASP A 1 210 ? 6.263 13.970 -9.165 1.00 98.12 210 ASP A O 1
ATOM 1667 N N . ASP A 1 211 ? 8.148 12.855 -8.684 1.00 98.44 211 ASP A N 1
ATOM 1668 C CA . ASP A 1 211 ? 7.807 11.705 -9.513 1.00 98.44 211 ASP A CA 1
ATOM 1669 C C . ASP A 1 211 ? 6.698 10.879 -8.835 1.00 98.44 211 ASP A C 1
ATOM 1671 O O . ASP A 1 211 ? 5.817 10.362 -9.514 1.00 98.44 211 ASP A O 1
ATOM 1675 N N . ILE A 1 212 ? 6.668 10.856 -7.496 1.00 98.56 212 ILE A N 1
ATOM 1676 C CA . ILE A 1 212 ? 5.579 10.260 -6.712 1.00 98.56 212 ILE A CA 1
ATOM 1677 C C . ILE A 1 212 ? 4.278 11.061 -6.864 1.00 98.56 212 ILE A C 1
ATOM 1679 O O . ILE A 1 212 ? 3.227 10.469 -7.094 1.00 98.56 212 ILE A O 1
ATOM 1683 N N . LEU A 1 213 ? 4.322 12.397 -6.782 1.00 98.19 213 LEU A N 1
ATOM 1684 C CA . LEU A 1 213 ? 3.120 13.219 -6.967 1.00 98.19 213 LEU A CA 1
ATOM 1685 C C . LEU A 1 213 ? 2.532 13.085 -8.373 1.00 98.19 213 LEU A C 1
ATOM 1687 O O . LEU A 1 213 ? 1.320 12.972 -8.497 1.00 98.19 213 LEU A O 1
ATOM 1691 N N . LYS A 1 214 ? 3.364 12.988 -9.419 1.00 98.38 214 LYS A N 1
ATOM 1692 C CA . LYS A 1 214 ? 2.870 12.695 -10.777 1.00 98.38 214 LYS A CA 1
ATOM 1693 C C . LYS A 1 214 ? 2.101 11.376 -10.842 1.00 98.38 214 LYS A C 1
ATOM 1695 O O . LYS A 1 214 ? 1.107 11.293 -11.554 1.00 98.38 214 LYS A O 1
ATOM 1700 N N . ALA A 1 215 ? 2.556 10.352 -10.119 1.00 98.44 215 ALA A N 1
ATOM 1701 C CA . ALA A 1 215 ? 1.851 9.078 -10.038 1.00 98.44 215 ALA A CA 1
ATOM 1702 C C . ALA A 1 215 ? 0.500 9.220 -9.325 1.00 98.44 215 ALA A C 1
ATOM 1704 O O . ALA A 1 215 ? -0.495 8.681 -9.798 1.00 98.44 215 ALA A O 1
ATOM 1705 N N . VAL A 1 216 ? 0.455 9.972 -8.220 1.00 98.06 216 VAL A N 1
ATOM 1706 C CA . VAL A 1 216 ? -0.789 10.278 -7.493 1.00 98.06 216 VAL A CA 1
ATOM 1707 C C . VAL A 1 216 ? -1.775 11.027 -8.392 1.00 98.06 216 VAL A C 1
ATOM 1709 O O . VAL A 1 216 ? -2.931 10.623 -8.488 1.00 98.06 216 VAL A O 1
ATOM 1712 N N . ASP A 1 217 ? -1.323 12.076 -9.081 1.00 98.06 217 ASP A N 1
ATOM 1713 C CA . ASP A 1 217 ? -2.154 12.866 -9.994 1.00 98.06 217 ASP A CA 1
ATOM 1714 C C . ASP A 1 217 ? -2.703 11.999 -11.130 1.00 98.06 217 ASP A C 1
ATOM 1716 O O . ASP A 1 217 ? -3.905 12.003 -11.383 1.00 98.06 217 ASP A O 1
ATOM 1720 N N . LEU A 1 218 ? -1.851 11.175 -11.747 1.00 98.44 218 LEU A N 1
ATOM 1721 C CA . LEU A 1 218 ? -2.260 10.240 -12.792 1.00 98.44 218 LEU A CA 1
ATOM 1722 C C . LEU A 1 218 ? -3.320 9.241 -12.303 1.00 98.44 218 LEU A C 1
ATOM 1724 O O . LEU A 1 218 ? -4.302 9.000 -13.001 1.00 98.44 218 LEU A O 1
ATOM 1728 N N . LEU A 1 219 ? -3.137 8.641 -11.125 1.00 97.81 219 LEU A N 1
ATOM 1729 C CA . LEU A 1 219 ? -4.118 7.700 -10.578 1.00 97.81 219 LEU A CA 1
ATOM 1730 C C . LEU A 1 219 ? -5.438 8.393 -10.229 1.00 97.81 219 LEU A C 1
ATOM 1732 O O . LEU A 1 219 ? -6.495 7.823 -10.485 1.00 97.81 219 LEU A O 1
ATOM 1736 N N . ASN A 1 220 ? -5.394 9.630 -9.726 1.00 96.88 220 ASN A N 1
ATOM 1737 C CA . ASN A 1 220 ? -6.591 10.437 -9.491 1.00 96.88 220 ASN A CA 1
ATOM 1738 C C . ASN A 1 220 ? -7.326 10.764 -10.800 1.00 96.88 220 ASN A C 1
ATOM 1740 O O . ASN A 1 220 ? -8.545 10.627 -10.860 1.00 96.88 220 ASN A O 1
ATOM 1744 N N . GLU A 1 221 ? -6.605 11.152 -11.858 1.00 98.00 221 GLU A N 1
ATOM 1745 C CA . GLU A 1 221 ? -7.176 11.387 -13.194 1.00 98.00 221 GLU A CA 1
ATOM 1746 C C . GLU A 1 221 ? -7.832 10.127 -13.770 1.00 98.00 221 GLU A C 1
ATOM 1748 O O . GLU A 1 221 ? -8.856 10.202 -14.451 1.00 98.00 221 GLU A O 1
ATOM 1753 N N . LEU A 1 222 ? -7.248 8.961 -13.492 1.00 97.62 222 LEU A N 1
ATOM 1754 C CA . LEU A 1 222 ? -7.800 7.665 -13.867 1.00 97.62 222 LEU A CA 1
ATOM 1755 C C . LEU A 1 222 ? -8.868 7.163 -12.885 1.00 97.62 222 LEU A C 1
ATOM 1757 O O . LEU A 1 222 ? -9.449 6.117 -13.148 1.00 97.62 222 LEU A O 1
ATOM 1761 N N . GLU A 1 223 ? -9.175 7.884 -11.807 1.00 95.81 223 GLU A N 1
ATOM 1762 C CA . GLU A 1 223 ? -10.129 7.483 -10.761 1.00 95.81 223 GLU A CA 1
ATOM 1763 C C . GLU A 1 223 ? -9.785 6.133 -10.104 1.00 95.81 223 GLU A C 1
ATOM 1765 O O . GLU A 1 223 ? -10.672 5.361 -9.741 1.00 95.81 223 GLU A O 1
ATOM 1770 N N . VAL A 1 224 ? -8.494 5.825 -9.963 1.00 94.81 224 VAL A N 1
ATOM 1771 C CA . VAL A 1 224 ? -8.018 4.643 -9.235 1.00 94.81 224 VAL A CA 1
ATOM 1772 C C . VAL A 1 224 ? -7.943 4.986 -7.744 1.00 94.81 224 VAL A C 1
ATOM 1774 O O . VAL A 1 224 ? -7.190 5.891 -7.374 1.00 94.81 224 VAL A O 1
ATOM 1777 N N . PRO A 1 225 ? -8.688 4.288 -6.865 1.00 87.62 225 PRO A N 1
ATOM 1778 C CA . PRO A 1 225 ? -8.602 4.515 -5.429 1.00 87.62 225 PRO A CA 1
ATOM 1779 C C . PRO A 1 225 ? -7.186 4.248 -4.920 1.00 87.62 225 PRO A C 1
ATOM 1781 O O . PRO A 1 225 ? -6.608 3.192 -5.189 1.00 87.62 225 PRO A O 1
ATOM 1784 N N . LEU A 1 226 ? -6.640 5.192 -4.153 1.00 92.69 226 LEU A N 1
ATOM 1785 C CA . LEU A 1 226 ? -5.310 5.052 -3.575 1.00 92.69 226 LEU A CA 1
ATOM 1786 C C . LEU A 1 226 ? -5.268 5.428 -2.095 1.00 92.69 226 LEU A C 1
ATOM 1788 O O . LEU A 1 226 ? -5.977 6.323 -1.632 1.00 92.69 226 LEU A O 1
ATOM 1792 N N . ALA A 1 227 ? -4.383 4.756 -1.369 1.00 95.69 227 ALA A N 1
ATOM 1793 C CA . ALA A 1 227 ? -3.952 5.111 -0.029 1.00 95.69 227 ALA A CA 1
ATOM 1794 C C . ALA A 1 227 ? -2.518 5.653 -0.070 1.00 95.69 227 ALA A C 1
ATOM 1796 O O . ALA A 1 227 ? -1.699 5.240 -0.892 1.00 95.69 227 ALA A O 1
ATOM 1797 N N . LEU A 1 228 ? -2.204 6.566 0.846 1.00 95.31 228 LEU A N 1
ATOM 1798 C CA . LEU A 1 228 ? -0.837 7.026 1.071 1.00 95.31 228 LEU A CA 1
ATOM 1799 C C . LEU A 1 228 ? -0.283 6.346 2.321 1.00 95.31 228 LEU A C 1
ATOM 1801 O O . LEU A 1 228 ? -0.910 6.385 3.380 1.00 95.31 228 LEU A O 1
ATOM 1805 N N . GLU A 1 229 ? 0.897 5.747 2.204 1.00 96.38 229 GLU A N 1
ATOM 1806 C CA . GLU A 1 229 ? 1.622 5.151 3.324 1.00 96.38 229 GLU A CA 1
ATOM 1807 C C . GLU A 1 229 ? 2.856 5.993 3.653 1.00 96.38 229 GLU A C 1
ATOM 1809 O O . GLU A 1 229 ? 3.713 6.230 2.800 1.00 96.38 229 GLU A O 1
ATOM 1814 N N . ILE A 1 230 ? 2.934 6.436 4.907 1.00 94.44 230 ILE A N 1
ATOM 1815 C CA . ILE A 1 230 ? 3.954 7.362 5.401 1.00 94.44 230 ILE A CA 1
ATOM 1816 C C . ILE A 1 230 ? 4.844 6.618 6.393 1.00 94.44 230 ILE A C 1
ATOM 1818 O O . ILE A 1 230 ? 4.348 6.075 7.382 1.00 94.44 230 ILE A O 1
ATOM 1822 N N . THR A 1 231 ? 6.162 6.641 6.180 1.00 92.44 231 THR A N 1
ATOM 1823 C CA . THR A 1 231 ? 7.127 6.171 7.181 1.00 92.44 231 THR A CA 1
ATOM 1824 C C . THR A 1 231 ? 7.750 7.359 7.902 1.00 92.44 231 THR A C 1
ATOM 1826 O O . THR A 1 231 ? 8.501 8.138 7.319 1.00 92.44 231 THR A O 1
ATOM 1829 N N . TYR A 1 232 ? 7.485 7.478 9.202 1.00 87.06 232 TYR A N 1
ATOM 1830 C CA . TYR A 1 232 ? 8.213 8.415 10.053 1.00 87.06 232 TYR A CA 1
ATOM 1831 C C . TYR A 1 232 ? 9.533 7.780 10.510 1.00 87.06 232 TYR A C 1
ATOM 1833 O O . TYR A 1 232 ? 9.530 6.846 11.313 1.00 87.06 232 TYR A O 1
ATOM 1841 N N . ALA A 1 233 ? 10.652 8.278 9.982 1.00 78.62 233 ALA A N 1
ATOM 1842 C CA . ALA A 1 233 ? 11.998 7.845 10.348 1.00 78.62 233 ALA A CA 1
ATOM 1843 C C . ALA A 1 233 ? 12.712 8.928 11.188 1.00 78.62 233 ALA A C 1
ATOM 1845 O O . ALA A 1 233 ? 12.581 10.108 10.851 1.00 78.62 233 ALA A O 1
ATOM 1846 N N . PRO A 1 234 ? 13.418 8.544 12.271 1.00 67.44 234 PRO A N 1
ATOM 1847 C CA . PRO A 1 234 ? 14.138 9.465 13.154 1.00 67.44 234 PRO A CA 1
ATOM 1848 C C . PRO A 1 234 ? 15.397 10.074 12.523 1.00 67.44 234 PRO A C 1
ATOM 1850 O O . PRO A 1 234 ? 15.983 9.445 11.610 1.00 67.44 234 PRO A O 1
#

Radius of gyration: 23.77 Å; chains: 1; bounding box: 51×46×63 Å

Foldseek 3Di:
DQLQKAFPQDDPDPFWGWIARPLLRDIDIDGPLLVVLNVCVRVVHDDDPVSVVSVVVVSVVVVVSNVVPPPPCCPPVNQAQEDEDAQWLAAQWQFPPDPCRLSCVVHTDGDDLVNLLVVLVVCVVSNHAEYEYDTSARLVPVVSVLSSLVSCVVVVHNHAYEYEGCQLNDDLVSLVSCLVRLYEYEHEAADDQVRQLVGIAGPVSGGCRVSNVVSVVSNVVVVRDYHYDHDDDD

Secondary structure (DSSP, 8-state):
-----EEEEEESSSSEEEEEETTTTEEEEEEHHHHHHHHHHHTT----HHHHHHHHHHHHHHHHHHHHS------TT---SEEEEEEE---SS--TT-TTTTTTTTS--B--HHHHHHHHHHHHHTT--EEEEEES-GGGGHHHHHHHHHHHHHHT--PEEEEEE-STT--HHHHHHHHHTT-EEEEE--SSHHHHHHHSB-TTS-B-HHHHHHHHHHHHHTT--EEEE-----

Sequence (234 aa):
MSIGVHILSKQINENEYIAFDP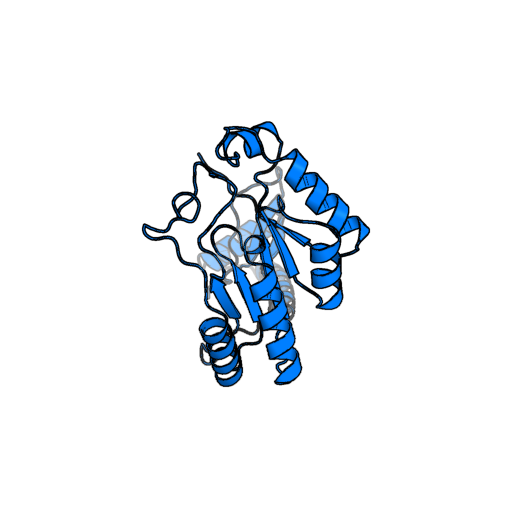MSKTVLIINRQEKNIIEKFQKGLPLSESEKYILKDILDFLTEKRENVSKQQFPPDGSPNMMVLMVSQLCNIKCKYCYAHSGTYNTPGIMKEGIGKRALDIASDLGVTSIQFYGGEPLTNFELISKLVEYGDKQGYSFKYGIITNGTLMDKEIGNFLKQHDFEVTISIDGPREINDLNRVYPTGKGTHDDILKAVDLLNELEVPLALEITYAP